Protein AF-A0AAF0IYI9-F1 (afdb_monomer)

pLDDT: mean 84.6, std 11.02, range [29.86, 97.94]

Secondary structure (DSSP, 8-state):
-EEEETTSHHHH-EEEEETTEEEEPPSSHHHHHHHHHH-HHHHHHHHHHHHHTTPPPPGGGT-SS---BHHHHHHHHH-HHHIIIIIHHHHHHHHSS-TTTSBHHHH-HHHHHHHHHHSSHHHHTS-GGG-TT------HHHHHHHHHHHHHHTTS-HHHHHHHHHEEEEE-TT-THHHHHHHHHHHHTSTT----SS--EEEEEESSSEEEEETT-SS-EEES-----S-HHHHHHH-TT-GGGGTSPPPP--------PPPTT-----S--SSEEE--TT-TT-TT---EEE-HHHHTTTSGGG--

Sequence (308 aa):
MILVPRTSASAQNRFIFYDGALNRLPSSPWSAIKSILQIPFLRSAAQGVLREWNVPRSDSLFDDAADESVHDFVARRLGTTVADTLVSAMIHGIYAGDSRELSVKSIMPSLVNLERTHGGLLRALLPKGFNQRYHEQTSKYQKESAQKWEAIKSKLDPQFLEQLEKTSIYSFPNGLGELISYLEDHLMSMPNVEIRKDAACESILMQDKCVISTRHDSKPLEADRVVATMPSHHLAALLPELPHLRHNPAAHLGVVDVILAPPSDEHYSLPIKGFGYLVPRSAAENHDEILGTVLDSDATQNMFMLAS

Organism: NCBI:txid1381935

Mean predicted aligned error: 8.45 Å

Radius of gyration: 23.91 Å; Cα contacts (8 Å, |Δi|>4): 397; chains: 1; bounding box: 67×48×62 Å

Nearest PDB structures (foldseek):
  4ivo-assembly1_B  TM=7.577E-01  e=7.322E-15  Homo sapiens
  4ivm-assembly1_B  TM=7.873E-01  e=5.680E-14  Homo sapiens
  3nks-assembly1_A  TM=7.484E-01  e=2.039E-14  Homo sapiens
  2ivd-assembly2_B  TM=7.598E-01  e=7.843E-11  Myxococcus xanthus
  2ivd-assembly1_A  TM=7.226E-01  e=3.177E-11  Myxococcus xanthus

Foldseek 3Di:
DFFAFCPFQANQWEWADAPNDTHTDHSDPVSLVVSCVVPVLSVLQVVLQVCLVVQFFDPQLVDPPRFFFQLRVCCSRRNNSCSQGVVQLVCCVPPVDGSRPDTCCVPPVVQSCCCQQQVGDVSSPDDPVVRPSGDDDDDPVNVVVVVVVVVVVVVDDPVVVVSVVRGRDDADLQGPVVVVVVVVVVQVPDPPHDDDPQFQWDAWDDDCWIWTHTPPDPGTDTHNDDDDPDQLVVVCVRCVVCVVSVVDDDDDDDDDDDDDDDDPPDDDDDPGAYQWYAYGPPHPPPPVVGGIDGPCCRNRPPSVVVVD

Structure (mmCIF, N/CA/C/O backbone):
data_AF-A0AAF0IYI9-F1
#
_entry.id   AF-A0AAF0IYI9-F1
#
loop_
_atom_site.group_PDB
_atom_site.id
_atom_site.type_symbol
_atom_site.label_atom_id
_atom_site.label_alt_id
_atom_site.label_comp_id
_atom_site.label_asym_id
_atom_site.label_entity_id
_atom_site.label_seq_id
_atom_site.pdbx_PDB_ins_code
_atom_site.Cartn_x
_atom_site.Cartn_y
_atom_site.Cartn_z
_atom_site.occupancy
_atom_site.B_iso_or_equiv
_atom_site.auth_seq_id
_atom_site.auth_comp_id
_atom_site.auth_asym_id
_atom_site.auth_atom_id
_atom_site.pdbx_PDB_model_num
ATOM 1 N N . MET A 1 1 ? 12.699 10.887 16.081 1.00 83.56 1 MET A N 1
ATOM 2 C CA . MET A 1 1 ? 12.451 10.333 14.729 1.00 83.56 1 MET A CA 1
ATOM 3 C C . MET A 1 1 ? 13.772 10.076 14.028 1.00 83.56 1 MET A C 1
ATOM 5 O O . MET A 1 1 ? 14.700 10.856 14.198 1.00 83.56 1 MET A O 1
ATOM 9 N N . ILE A 1 2 ? 13.838 9.005 13.244 1.00 85.88 2 ILE A N 1
ATOM 10 C CA . ILE A 1 2 ? 14.929 8.690 12.318 1.00 85.88 2 ILE A CA 1
ATOM 11 C C . ILE A 1 2 ? 14.470 9.124 10.927 1.00 85.88 2 ILE A C 1
ATOM 13 O O . ILE A 1 2 ? 13.401 8.707 10.485 1.00 85.88 2 ILE A O 1
ATOM 17 N N . LEU A 1 3 ? 15.255 9.962 10.250 1.00 88.38 3 LEU A N 1
ATOM 18 C CA . LEU A 1 3 ? 14.950 10.474 8.913 1.00 88.38 3 LEU A CA 1
ATOM 19 C C . LEU A 1 3 ? 16.026 10.012 7.928 1.00 88.38 3 LEU A C 1
ATOM 21 O O . LEU A 1 3 ? 17.208 10.297 8.113 1.00 88.38 3 LEU A O 1
ATOM 25 N N . VAL A 1 4 ? 15.617 9.314 6.871 1.00 85.69 4 VAL A N 1
ATOM 26 C CA . VAL A 1 4 ? 16.521 8.789 5.843 1.00 85.69 4 VAL A CA 1
ATOM 27 C C . VAL A 1 4 ? 16.487 9.715 4.624 1.00 85.69 4 VAL A C 1
ATOM 29 O O . VAL A 1 4 ? 15.441 9.830 3.971 1.00 85.69 4 VAL A O 1
ATOM 32 N N . PRO A 1 5 ? 17.600 10.380 4.268 1.00 86.25 5 PRO A N 1
ATOM 33 C CA . PRO A 1 5 ? 17.611 11.358 3.187 1.00 86.25 5 PRO A CA 1
ATOM 34 C C . PRO A 1 5 ? 17.406 10.693 1.822 1.00 86.25 5 PRO A C 1
ATOM 36 O O . PRO A 1 5 ? 17.813 9.555 1.602 1.00 86.25 5 PRO A O 1
ATOM 39 N N . ARG A 1 6 ? 16.857 11.430 0.847 1.00 84.25 6 ARG A N 1
ATOM 40 C CA . ARG A 1 6 ? 16.697 10.954 -0.549 1.00 84.25 6 ARG A CA 1
ATOM 41 C C . ARG A 1 6 ? 18.010 10.591 -1.259 1.00 84.25 6 ARG A C 1
ATOM 43 O O . ARG A 1 6 ? 17.988 10.008 -2.342 1.00 84.25 6 ARG A O 1
ATOM 50 N N . THR A 1 7 ? 19.150 10.958 -0.681 1.00 83.75 7 THR A N 1
ATOM 51 C CA . THR A 1 7 ? 20.486 10.627 -1.184 1.00 83.75 7 THR A CA 1
ATOM 52 C C . THR A 1 7 ? 21.000 9.265 -0.718 1.00 83.75 7 THR A C 1
ATOM 54 O O . THR A 1 7 ? 22.019 8.814 -1.236 1.00 83.75 7 THR A O 1
ATOM 57 N N . SER A 1 8 ? 20.329 8.604 0.233 1.00 84.75 8 SER A N 1
ATOM 58 C CA . SER A 1 8 ? 20.760 7.299 0.738 1.00 84.75 8 SER A CA 1
ATOM 59 C C . SER A 1 8 ? 20.672 6.211 -0.340 1.00 84.75 8 SER A C 1
ATOM 61 O O . SER A 1 8 ? 19.864 6.284 -1.273 1.00 84.75 8 SER A O 1
ATOM 63 N N . ALA A 1 9 ? 21.477 5.154 -0.192 1.00 82.81 9 ALA A N 1
ATOM 64 C CA . ALA A 1 9 ? 21.404 3.992 -1.076 1.00 82.81 9 ALA A CA 1
ATOM 65 C C . ALA A 1 9 ? 20.003 3.356 -1.052 1.00 82.81 9 ALA A C 1
ATOM 67 O O . ALA A 1 9 ? 19.479 3.003 -2.107 1.00 82.81 9 ALA A O 1
ATOM 68 N N . SER A 1 10 ? 19.362 3.289 0.119 1.00 81.62 10 SER A N 1
ATOM 69 C CA . SER A 1 10 ? 17.991 2.794 0.261 1.00 81.62 10 SER A CA 1
ATOM 70 C C . SER A 1 10 ? 16.963 3.632 -0.495 1.00 81.62 10 SER A C 1
ATOM 72 O O . SER A 1 10 ? 16.084 3.082 -1.154 1.00 81.62 10 SER A O 1
ATOM 74 N N . ALA A 1 11 ? 17.104 4.956 -0.515 1.00 81.38 11 ALA A N 1
ATOM 75 C CA . ALA A 1 11 ? 16.202 5.820 -1.271 1.00 81.38 11 ALA A CA 1
ATOM 76 C C . ALA A 1 11 ? 16.367 5.666 -2.794 1.00 81.38 11 ALA A C 1
ATOM 78 O O . ALA A 1 11 ? 15.382 5.729 -3.542 1.00 81.38 11 ALA A O 1
ATOM 79 N N . GLN A 1 12 ? 17.609 5.483 -3.251 1.00 82.81 12 GLN A N 1
ATOM 80 C CA . GLN A 1 12 ? 17.985 5.518 -4.667 1.00 82.81 12 GLN A CA 1
ATOM 81 C C . GLN A 1 12 ? 17.958 4.159 -5.368 1.00 82.81 12 GLN A C 1
ATOM 83 O O . GLN A 1 12 ? 17.916 4.115 -6.603 1.00 82.81 12 GLN A O 1
ATOM 88 N N . ASN A 1 13 ? 18.029 3.063 -4.615 1.00 88.19 13 ASN A N 1
ATOM 89 C CA . ASN A 1 13 ? 18.191 1.724 -5.163 1.00 88.19 13 ASN A CA 1
ATOM 90 C C . ASN A 1 13 ? 17.001 0.859 -4.754 1.00 88.19 13 ASN A C 1
ATOM 92 O O . ASN A 1 13 ? 16.899 0.398 -3.617 1.00 88.19 13 ASN A O 1
ATOM 96 N N . ARG A 1 14 ? 16.113 0.630 -5.721 1.00 88.44 14 ARG A N 1
ATOM 97 C CA . ARG A 1 14 ? 15.068 -0.393 -5.662 1.00 88.44 14 ARG A CA 1
ATOM 98 C C . ARG A 1 14 ? 15.370 -1.426 -6.729 1.00 88.44 14 ARG A C 1
ATOM 100 O O . ARG A 1 14 ? 15.788 -1.055 -7.826 1.00 88.44 14 ARG A O 1
ATOM 107 N N . PHE A 1 15 ? 15.177 -2.693 -6.410 1.00 91.12 15 PHE A N 1
ATOM 108 C CA . PHE A 1 15 ? 15.477 -3.790 -7.317 1.00 91.12 15 PHE A CA 1
ATOM 109 C C . PHE A 1 15 ? 14.205 -4.565 -7.669 1.00 91.12 15 PHE A C 1
ATOM 111 O O . PHE A 1 15 ? 13.220 -4.546 -6.933 1.00 91.12 15 PHE A O 1
ATOM 118 N N . ILE A 1 16 ? 14.227 -5.237 -8.812 1.00 90.25 16 ILE A N 1
ATOM 119 C CA . ILE A 1 16 ? 13.212 -6.202 -9.223 1.00 90.25 16 ILE A CA 1
ATOM 120 C C . ILE A 1 16 ? 13.908 -7.510 -9.582 1.00 90.25 16 ILE A C 1
ATOM 122 O O . ILE A 1 16 ? 14.913 -7.503 -10.298 1.00 90.25 16 ILE A O 1
ATOM 126 N N . PHE A 1 17 ? 13.404 -8.624 -9.066 1.00 90.25 17 PHE A N 1
ATOM 127 C CA . PHE A 1 17 ? 13.893 -9.944 -9.437 1.00 90.25 17 PHE A CA 1
ATOM 128 C C . PHE A 1 17 ? 13.274 -10.345 -10.776 1.00 90.25 17 PHE A C 1
ATOM 130 O O . PHE A 1 17 ? 12.062 -10.464 -10.892 1.00 90.25 17 PHE A O 1
ATOM 137 N N . TYR A 1 18 ? 14.079 -10.494 -11.819 1.00 84.31 18 TYR A N 1
ATOM 138 C CA . TYR A 1 18 ? 13.586 -10.855 -13.145 1.00 84.31 18 TYR A CA 1
ATOM 139 C C . TYR A 1 18 ? 14.618 -11.736 -13.836 1.00 84.31 18 TYR A C 1
ATOM 141 O O . TYR A 1 18 ? 15.782 -11.346 -13.927 1.00 84.31 18 TYR A O 1
ATOM 149 N N . ASP A 1 19 ? 14.169 -12.892 -14.333 1.00 79.94 19 ASP A N 1
AT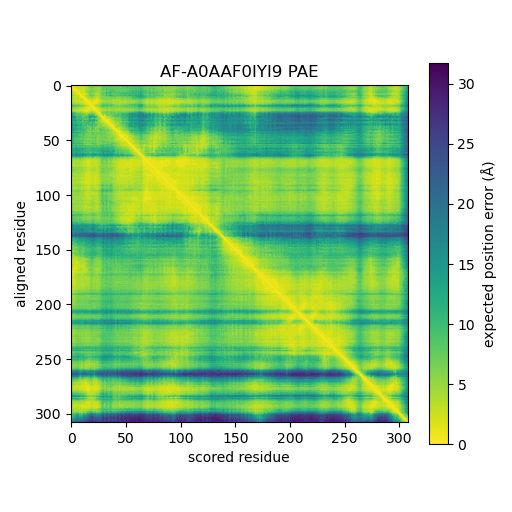OM 150 C CA . ASP A 1 19 ? 14.988 -13.840 -15.102 1.00 79.94 19 ASP A CA 1
ATOM 151 C C . ASP A 1 19 ? 16.246 -14.306 -14.337 1.00 79.94 19 ASP A C 1
ATOM 153 O O . ASP A 1 19 ? 17.374 -14.167 -14.801 1.00 79.94 19 ASP A O 1
ATOM 157 N N . GLY A 1 20 ? 16.053 -14.762 -13.091 1.00 82.75 20 GLY A N 1
ATOM 158 C CA . GLY A 1 20 ? 17.127 -15.272 -12.227 1.00 82.75 20 GLY A CA 1
ATOM 159 C C . GLY A 1 20 ? 18.065 -14.206 -11.641 1.00 82.75 20 GLY A C 1
ATOM 160 O O . GLY A 1 20 ? 18.997 -14.541 -10.913 1.00 82.75 20 GLY A O 1
ATOM 161 N N . ALA A 1 21 ? 17.846 -12.916 -11.930 1.00 86.50 21 ALA A N 1
ATOM 162 C CA . ALA A 1 21 ? 18.742 -11.838 -11.514 1.00 86.50 21 ALA A CA 1
ATOM 163 C C . ALA A 1 21 ? 18.022 -10.642 -10.871 1.00 86.50 21 ALA A C 1
ATOM 165 O O . ALA A 1 21 ? 16.895 -10.277 -11.216 1.00 86.50 21 ALA A O 1
ATOM 166 N N . LEU A 1 22 ? 18.726 -9.966 -9.957 1.00 89.00 22 LEU A N 1
ATOM 167 C CA . LEU A 1 22 ? 18.289 -8.699 -9.372 1.00 89.00 22 LEU A CA 1
ATOM 168 C C . LEU A 1 22 ? 18.647 -7.535 -10.296 1.00 89.00 22 LEU A C 1
ATOM 170 O O . LEU A 1 22 ? 19.814 -7.204 -10.505 1.00 89.00 22 LEU A O 1
ATOM 174 N N . ASN A 1 23 ? 17.621 -6.872 -10.815 1.00 87.81 23 ASN A N 1
ATOM 175 C CA . ASN A 1 23 ? 17.751 -5.753 -11.734 1.00 87.81 23 ASN A CA 1
ATOM 176 C C . ASN A 1 23 ? 17.432 -4.446 -11.009 1.00 87.81 23 ASN A C 1
ATOM 178 O O . ASN A 1 23 ? 16.365 -4.296 -10.416 1.00 87.81 23 ASN A O 1
ATOM 182 N N . ARG A 1 24 ? 18.343 -3.471 -11.058 1.00 87.50 24 ARG A N 1
ATOM 183 C CA . ARG A 1 24 ? 18.108 -2.157 -10.447 1.00 87.50 24 ARG A CA 1
ATOM 184 C C . ARG A 1 24 ? 17.086 -1.370 -11.266 1.00 87.50 24 ARG A C 1
ATOM 186 O O . ARG A 1 24 ? 17.276 -1.151 -12.461 1.00 87.50 24 ARG A O 1
ATOM 193 N N . LEU A 1 25 ? 16.039 -0.889 -10.604 1.00 83.31 25 LEU A N 1
ATOM 194 C CA . LEU A 1 25 ? 15.064 0.011 -11.201 1.00 83.31 25 LEU A CA 1
ATOM 195 C C . LEU A 1 25 ? 15.650 1.421 -11.349 1.00 83.31 25 LEU A C 1
ATOM 197 O O . LEU A 1 25 ? 16.386 1.890 -10.472 1.00 83.31 25 LEU A O 1
ATOM 201 N N . PRO A 1 26 ? 15.325 2.122 -12.447 1.00 75.94 26 PRO A N 1
ATOM 202 C CA . PRO A 1 26 ? 15.799 3.477 -12.656 1.00 75.94 26 PRO A CA 1
ATOM 203 C C . PRO A 1 26 ? 15.187 4.426 -11.625 1.00 75.94 26 PRO A C 1
ATOM 205 O O . PRO A 1 26 ? 13.975 4.468 -11.434 1.00 75.94 26 PRO A O 1
ATOM 208 N N . SER A 1 27 ? 16.033 5.227 -10.983 1.00 70.31 27 SER A N 1
ATOM 209 C CA . SER A 1 27 ? 15.620 6.245 -10.011 1.00 70.31 27 SER A CA 1
ATOM 210 C C . SER A 1 27 ? 15.374 7.617 -10.645 1.00 70.31 27 SER A C 1
ATOM 212 O O . SER A 1 27 ? 14.955 8.553 -9.969 1.00 70.31 27 SER A O 1
ATOM 214 N N . SER A 1 28 ? 15.643 7.758 -11.947 1.00 66.00 28 SER A N 1
ATOM 215 C CA . SER A 1 28 ? 15.512 9.012 -12.691 1.00 66.00 28 SER A CA 1
ATOM 216 C C . SER A 1 28 ? 15.171 8.773 -14.168 1.00 66.00 28 SER A C 1
ATOM 218 O O . SER A 1 28 ? 15.540 7.734 -14.716 1.00 66.00 28 SER A O 1
ATOM 220 N N . PRO A 1 29 ? 14.551 9.739 -14.871 1.00 57.00 29 PRO A N 1
ATOM 221 C CA . PRO A 1 29 ? 14.227 9.598 -16.295 1.00 57.00 29 PRO A CA 1
ATOM 222 C C . PRO A 1 29 ? 15.449 9.301 -17.182 1.00 57.00 29 PRO A C 1
ATOM 224 O O . PRO A 1 29 ? 15.371 8.492 -18.101 1.00 57.00 29 PRO A O 1
ATOM 227 N N . TRP A 1 30 ? 16.611 9.892 -16.875 1.00 58.81 30 TRP A N 1
ATOM 228 C CA . TRP A 1 30 ? 17.852 9.628 -17.616 1.00 58.81 30 TRP A CA 1
ATOM 229 C C . TRP A 1 30 ? 18.401 8.218 -17.362 1.00 58.81 30 TRP A C 1
ATOM 231 O O . TRP A 1 30 ? 18.822 7.525 -18.289 1.00 58.81 30 TRP A O 1
ATOM 241 N N . SER A 1 31 ? 18.348 7.749 -16.110 1.00 66.56 31 SER A N 1
ATOM 242 C CA . SER A 1 31 ? 18.709 6.361 -15.797 1.00 66.56 31 SER A CA 1
ATOM 243 C C . SER A 1 31 ? 17.715 5.363 -16.392 1.00 66.56 31 SER A C 1
ATOM 245 O O . SER A 1 31 ? 18.130 4.264 -16.757 1.00 66.56 31 SER A O 1
ATOM 247 N N . ALA A 1 32 ? 16.445 5.743 -16.580 1.00 67.12 32 ALA A N 1
ATOM 248 C CA . ALA A 1 32 ? 15.452 4.920 -17.263 1.00 67.12 32 ALA A CA 1
ATOM 249 C C . ALA A 1 32 ? 15.838 4.671 -18.722 1.00 67.12 32 ALA A C 1
ATOM 251 O O . ALA A 1 32 ? 15.820 3.525 -19.148 1.00 67.12 32 ALA A O 1
ATOM 252 N N . ILE A 1 33 ? 16.302 5.690 -19.454 1.00 62.31 33 ILE A N 1
ATOM 253 C CA . ILE A 1 33 ? 16.791 5.532 -20.837 1.00 62.31 33 ILE A CA 1
ATOM 254 C C . ILE A 1 33 ? 17.966 4.544 -20.900 1.00 62.31 33 ILE A C 1
ATOM 256 O O . ILE A 1 33 ? 17.980 3.642 -21.738 1.00 62.31 33 ILE A O 1
ATOM 260 N N . LYS A 1 34 ? 18.936 4.657 -19.983 1.00 69.00 34 LYS A N 1
ATOM 261 C CA . LYS A 1 34 ? 20.070 3.720 -19.915 1.00 69.00 34 LYS A CA 1
ATOM 262 C C . LYS A 1 34 ? 19.624 2.298 -19.547 1.00 69.00 34 LYS A C 1
ATOM 264 O O . LYS A 1 34 ? 20.097 1.335 -20.143 1.00 69.00 34 LYS A O 1
ATOM 269 N N . SER A 1 35 ? 18.692 2.175 -18.606 1.00 73.19 35 SER A N 1
ATOM 270 C CA . SER A 1 35 ? 18.160 0.887 -18.144 1.00 73.19 35 SER A CA 1
ATOM 271 C C . SER A 1 35 ? 17.306 0.209 -19.217 1.00 73.19 35 SER A C 1
ATOM 273 O O . SER A 1 35 ? 17.390 -1.002 -19.375 1.00 73.19 35 SER A O 1
ATOM 275 N N . ILE A 1 36 ? 16.566 0.976 -20.026 1.00 70.69 36 ILE A N 1
ATOM 276 C CA . ILE A 1 36 ? 15.852 0.492 -21.217 1.00 70.69 36 ILE A CA 1
ATOM 277 C C . ILE A 1 36 ? 16.822 -0.188 -22.188 1.00 70.69 36 ILE A C 1
ATOM 279 O O . ILE A 1 36 ? 16.496 -1.222 -22.758 1.00 70.69 36 ILE A O 1
ATOM 283 N N . LEU A 1 37 ? 18.037 0.336 -22.362 1.00 63.91 37 LEU A N 1
ATOM 284 C CA . LEU A 1 37 ? 19.028 -0.300 -23.234 1.00 63.91 37 LEU A CA 1
ATOM 285 C C . LEU A 1 37 ? 19.593 -1.601 -22.650 1.00 63.91 37 LEU A C 1
ATOM 287 O O . LEU A 1 37 ? 19.973 -2.477 -23.424 1.00 63.91 37 LEU A O 1
ATOM 291 N N . GLN A 1 38 ? 19.641 -1.751 -21.327 1.00 71.12 38 GLN A N 1
ATOM 292 C CA . GLN A 1 38 ? 20.294 -2.883 -20.658 1.00 71.12 38 GLN A CA 1
ATOM 293 C C . GLN A 1 38 ? 19.329 -4.006 -20.260 1.00 71.12 38 GLN A C 1
ATOM 295 O O . GLN A 1 38 ? 19.726 -5.165 -20.253 1.00 71.12 38 GLN A O 1
ATOM 300 N N . ILE A 1 39 ? 18.069 -3.681 -19.970 1.00 72.69 39 ILE A N 1
ATOM 301 C CA . ILE A 1 39 ? 17.093 -4.610 -19.400 1.00 72.69 39 ILE A CA 1
ATOM 302 C C . ILE A 1 39 ? 16.040 -4.961 -20.466 1.00 72.69 39 ILE A C 1
ATOM 304 O O . ILE A 1 39 ? 15.303 -4.071 -20.909 1.00 72.69 39 ILE A O 1
ATOM 308 N N . PRO A 1 40 ? 15.919 -6.238 -20.882 1.00 71.69 40 PRO A N 1
ATOM 309 C CA . PRO A 1 40 ? 15.038 -6.646 -21.979 1.00 71.69 40 PRO A CA 1
ATOM 310 C C . PRO A 1 40 ? 13.572 -6.233 -21.804 1.00 71.69 40 PRO A C 1
ATOM 312 O O . PRO A 1 40 ? 12.971 -5.708 -22.744 1.00 71.69 40 PRO A O 1
ATOM 315 N N . PHE A 1 41 ? 12.999 -6.385 -20.603 1.00 74.19 41 PHE A N 1
ATOM 316 C CA . PHE A 1 41 ? 11.592 -6.038 -20.372 1.00 74.19 41 PHE A CA 1
ATOM 317 C C . PHE A 1 41 ? 11.340 -4.521 -20.483 1.00 74.19 41 PHE A C 1
ATOM 319 O O . PHE A 1 41 ? 10.308 -4.101 -21.011 1.00 74.19 41 PHE A O 1
ATOM 326 N N . LEU A 1 42 ? 12.308 -3.674 -20.106 1.00 74.62 42 LEU A N 1
ATOM 327 C CA . LEU A 1 42 ? 12.189 -2.216 -20.235 1.00 74.62 42 LEU A CA 1
ATOM 328 C C . LEU A 1 42 ? 12.196 -1.742 -21.700 1.00 74.62 42 LEU A C 1
ATOM 330 O O . LEU A 1 42 ? 11.611 -0.704 -22.009 1.00 74.62 42 LEU A O 1
ATOM 334 N N . ARG A 1 43 ? 12.777 -2.506 -22.636 1.00 75.00 43 ARG A N 1
ATOM 335 C CA . ARG A 1 43 ? 12.674 -2.202 -24.080 1.00 75.00 43 ARG A CA 1
ATOM 336 C C . ARG A 1 43 ? 11.238 -2.275 -24.577 1.00 75.00 43 ARG A C 1
ATOM 338 O O . ARG A 1 43 ? 10.798 -1.402 -25.321 1.00 75.00 43 ARG A O 1
ATOM 345 N N . SER A 1 44 ? 10.500 -3.294 -24.143 1.00 73.50 44 SER A N 1
ATOM 346 C CA . SER A 1 44 ? 9.079 -3.415 -24.478 1.00 73.50 44 SER A CA 1
ATOM 347 C C . SER A 1 44 ? 8.248 -2.299 -23.832 1.00 73.50 44 SER A C 1
ATOM 349 O O . SER A 1 44 ? 7.354 -1.750 -24.476 1.00 73.50 44 SER A O 1
ATOM 351 N N . ALA A 1 45 ? 8.629 -1.858 -22.626 1.00 76.25 45 ALA A N 1
ATOM 352 C CA . ALA A 1 45 ? 8.029 -0.698 -21.971 1.00 76.25 45 ALA A CA 1
ATOM 353 C C . ALA A 1 45 ? 8.186 0.584 -22.802 1.00 76.25 45 ALA A C 1
ATOM 355 O O . ALA A 1 45 ? 7.239 1.355 -22.928 1.00 76.25 45 ALA A O 1
ATOM 356 N N . ALA A 1 46 ? 9.347 0.802 -23.429 1.00 79.44 46 ALA A N 1
ATOM 357 C CA . ALA A 1 46 ? 9.583 1.976 -24.272 1.00 79.44 46 ALA A CA 1
ATOM 358 C C . ALA A 1 46 ? 8.639 2.033 -25.489 1.00 79.44 46 ALA A C 1
ATOM 360 O O . ALA A 1 46 ? 8.166 3.109 -25.856 1.00 79.44 46 ALA A O 1
ATOM 361 N N . GLN A 1 47 ? 8.320 0.881 -26.088 1.00 80.00 47 GLN A N 1
ATOM 362 C CA . GLN A 1 47 ? 7.332 0.806 -27.170 1.00 80.00 47 GLN A CA 1
ATOM 363 C C . GLN A 1 47 ? 5.925 1.141 -26.672 1.00 80.00 47 GLN A C 1
ATOM 365 O O . GLN A 1 47 ? 5.197 1.869 -27.348 1.00 80.00 47 GLN A O 1
ATOM 370 N N . GLY A 1 48 ? 5.552 0.637 -25.494 1.00 81.69 48 GLY A N 1
ATOM 371 C CA . GLY A 1 48 ? 4.290 0.971 -24.840 1.00 81.69 48 GLY A CA 1
ATOM 372 C C . GLY A 1 48 ? 4.170 2.463 -24.548 1.00 81.69 48 GLY A C 1
ATOM 373 O O . GLY A 1 48 ? 3.187 3.079 -24.938 1.00 81.69 48 GLY A O 1
ATOM 374 N N . VAL A 1 49 ? 5.215 3.072 -23.983 1.00 82.94 49 VAL A N 1
ATOM 375 C CA . VAL A 1 49 ? 5.288 4.522 -23.741 1.00 82.94 49 VAL A CA 1
ATOM 376 C C . VAL A 1 49 ? 5.107 5.308 -25.041 1.00 82.94 49 VAL A C 1
ATOM 378 O O . VAL A 1 49 ? 4.299 6.228 -25.087 1.00 82.94 49 VAL A O 1
ATOM 381 N N . LEU A 1 50 ? 5.792 4.936 -26.126 1.00 84.25 50 LEU A N 1
ATOM 382 C CA . LEU A 1 50 ? 5.641 5.635 -27.407 1.00 84.25 50 LEU A CA 1
ATOM 383 C C . LEU A 1 50 ? 4.212 5.516 -27.968 1.00 84.25 50 LEU A C 1
ATOM 385 O O . LEU A 1 50 ? 3.689 6.462 -28.559 1.00 84.25 50 LEU A O 1
ATOM 389 N N . ARG A 1 51 ? 3.576 4.355 -27.781 1.00 86.38 51 ARG A N 1
ATOM 390 C CA . ARG A 1 51 ? 2.203 4.087 -28.229 1.00 86.38 51 ARG A CA 1
ATOM 391 C C . ARG A 1 51 ? 1.141 4.708 -27.330 1.00 86.38 51 ARG A C 1
ATOM 393 O O . ARG A 1 51 ? 0.058 4.976 -27.842 1.00 86.38 51 ARG A O 1
ATOM 400 N N . GLU A 1 52 ? 1.446 4.980 -26.059 1.00 88.81 52 GLU A N 1
ATOM 401 C CA . GLU A 1 52 ? 0.530 5.529 -25.045 1.00 88.81 52 GLU A CA 1
ATOM 402 C C . GLU A 1 52 ? -0.212 6.761 -25.558 1.00 88.81 52 GLU A C 1
ATOM 404 O O . GLU A 1 52 ? -1.417 6.911 -25.348 1.00 88.81 52 GLU A O 1
ATOM 409 N N . TRP A 1 53 ? 0.483 7.590 -26.339 1.00 86.00 53 TRP A N 1
ATOM 410 C CA . TRP A 1 53 ? -0.108 8.757 -26.971 1.00 86.00 53 TRP A CA 1
ATOM 411 C C . TRP A 1 53 ? -1.341 8.407 -27.815 1.00 86.00 53 TRP A C 1
ATOM 413 O O . TRP A 1 53 ? -2.306 9.155 -27.827 1.00 86.00 53 TRP A O 1
ATOM 423 N N . ASN A 1 54 ? -1.391 7.275 -28.501 1.00 87.31 54 ASN A N 1
ATOM 424 C CA . ASN A 1 54 ? -2.530 6.921 -29.354 1.00 87.31 54 ASN A CA 1
ATOM 425 C C . ASN A 1 54 ? -3.548 5.997 -28.677 1.00 87.31 54 ASN A C 1
ATOM 427 O O . ASN A 1 54 ? -4.540 5.636 -29.305 1.00 87.31 54 ASN A O 1
ATOM 431 N N . VAL A 1 55 ? -3.343 5.640 -27.408 1.00 88.69 55 VAL A N 1
ATOM 432 C CA . VAL A 1 55 ? -4.242 4.733 -26.690 1.00 88.69 55 VAL A CA 1
ATOM 433 C C . VAL A 1 55 ? -5.553 5.454 -26.340 1.00 88.69 55 VAL A C 1
ATOM 435 O O . VAL A 1 55 ? -5.511 6.534 -25.732 1.00 88.69 55 VAL A O 1
ATOM 438 N N . PRO A 1 56 ? -6.725 4.895 -26.712 1.00 86.44 56 PRO A N 1
ATOM 439 C CA . PRO A 1 56 ? -8.017 5.487 -26.389 1.00 86.44 56 PRO A CA 1
ATOM 440 C C . PRO A 1 56 ? -8.276 5.471 -24.883 1.00 86.44 56 PRO A C 1
ATOM 442 O O . PRO A 1 56 ? -7.619 4.762 -24.113 1.00 86.44 56 PRO A O 1
ATOM 445 N N . ARG A 1 57 ? -9.240 6.288 -24.457 1.00 87.69 57 ARG A N 1
ATOM 446 C CA . ARG A 1 57 ? -9.700 6.260 -23.072 1.00 87.69 57 ARG A CA 1
ATOM 447 C C . ARG A 1 57 ? -10.455 4.956 -22.806 1.00 87.69 57 ARG A C 1
ATOM 449 O O . ARG A 1 57 ? -11.047 4.410 -23.730 1.00 87.69 57 ARG A O 1
ATOM 456 N N . SER A 1 58 ? -10.421 4.472 -21.573 1.00 86.31 58 SER A N 1
ATOM 457 C CA . SER A 1 58 ? -11.289 3.375 -21.152 1.00 86.31 58 SER A CA 1
ATOM 458 C C . SER A 1 58 ? -12.686 3.900 -20.832 1.00 86.31 58 SER A C 1
ATOM 460 O O . SER A 1 58 ? -12.831 4.854 -20.063 1.00 86.31 58 SER A O 1
ATOM 462 N N . ASP A 1 59 ? -13.703 3.275 -21.424 1.00 82.31 59 ASP A N 1
ATOM 463 C CA . ASP A 1 59 ? -15.109 3.614 -21.194 1.00 82.31 59 ASP A CA 1
ATOM 464 C C . ASP A 1 59 ? -15.546 3.258 -19.765 1.00 82.31 59 ASP A C 1
ATOM 466 O O . ASP A 1 59 ? -16.313 4.001 -19.151 1.00 82.31 59 ASP A O 1
ATOM 470 N N . SER A 1 60 ? -14.976 2.198 -19.175 1.00 81.31 60 SER A N 1
ATOM 471 C CA . SER A 1 60 ? -15.271 1.803 -17.790 1.00 81.31 60 SER A CA 1
ATOM 472 C C . SER A 1 60 ? -14.799 2.837 -16.770 1.00 81.31 60 SER A C 1
ATOM 474 O O . SER A 1 60 ? -15.297 2.888 -15.647 1.00 81.31 60 SER A O 1
ATOM 476 N N . LEU A 1 61 ? -13.876 3.725 -17.151 1.00 80.19 61 LEU A N 1
ATOM 477 C CA . LEU A 1 61 ? -13.484 4.842 -16.305 1.00 80.19 61 LEU A CA 1
ATOM 478 C C . LEU A 1 61 ? -14.516 5.964 -16.292 1.00 80.19 61 LEU A C 1
ATOM 480 O O . LEU A 1 61 ? -14.361 6.847 -15.463 1.00 80.19 61 LEU A O 1
ATOM 484 N N . PHE A 1 62 ? -15.532 5.992 -17.150 1.00 78.44 62 PHE A N 1
ATOM 485 C CA . PHE A 1 62 ? -16.577 7.030 -17.129 1.00 78.44 62 PHE A CA 1
ATOM 486 C C . PHE A 1 62 ? -17.924 6.519 -16.624 1.00 78.44 62 PHE A C 1
ATOM 488 O O . PHE A 1 62 ? -18.789 7.330 -16.306 1.00 78.44 62 PHE A O 1
ATOM 495 N N . ASP A 1 63 ? -18.069 5.204 -16.510 1.00 82.00 63 ASP A N 1
ATOM 496 C CA . ASP A 1 63 ? -19.197 4.552 -15.862 1.00 82.00 63 ASP A CA 1
ATOM 497 C C . ASP A 1 63 ? -18.844 4.226 -14.404 1.00 82.00 63 ASP A C 1
ATOM 499 O O . ASP A 1 63 ? -17.822 3.595 -14.128 1.00 82.00 63 ASP A O 1
ATOM 503 N N . ASP A 1 64 ? -19.667 4.672 -13.457 1.00 75.38 64 ASP A N 1
ATOM 504 C CA . ASP A 1 64 ? -19.480 4.381 -12.033 1.00 75.38 64 ASP A CA 1
ATOM 505 C C . ASP A 1 64 ? -19.814 2.920 -11.686 1.00 75.38 64 ASP A C 1
ATOM 507 O O . ASP A 1 64 ? -19.315 2.413 -10.684 1.00 75.38 64 ASP A O 1
ATOM 511 N N . ALA A 1 65 ? -20.602 2.227 -12.519 1.00 77.56 65 ALA A N 1
ATOM 512 C CA . ALA A 1 65 ? -20.949 0.817 -12.336 1.00 77.56 65 ALA A CA 1
ATOM 513 C C . ALA A 1 65 ? -19.902 -0.153 -12.913 1.00 77.56 65 ALA A C 1
ATOM 515 O O . ALA A 1 65 ? -19.914 -1.338 -12.580 1.00 77.56 65 ALA A O 1
ATOM 516 N N . ALA A 1 66 ? -19.003 0.333 -13.770 1.00 86.44 66 ALA A N 1
ATOM 517 C CA . ALA A 1 66 ? -17.931 -0.463 -14.354 1.00 86.44 66 ALA A CA 1
ATOM 518 C C . ALA A 1 66 ? -16.622 -0.292 -13.573 1.00 86.44 66 ALA A C 1
ATOM 520 O O . ALA A 1 66 ? -16.396 0.729 -12.923 1.00 86.44 66 ALA A O 1
ATOM 521 N N . ASP A 1 67 ? -15.713 -1.256 -13.680 1.00 89.56 67 ASP A N 1
ATOM 522 C CA . ASP A 1 67 ? -14.372 -1.155 -13.105 1.00 89.56 67 ASP A CA 1
ATOM 523 C C . ASP A 1 67 ? -13.320 -1.704 -14.075 1.00 89.56 67 ASP A C 1
ATOM 525 O O . ASP A 1 67 ? -13.636 -2.456 -14.998 1.00 89.56 67 ASP A O 1
ATOM 529 N N . GLU A 1 68 ? -12.074 -1.277 -13.904 1.00 94.50 68 GLU A N 1
ATOM 530 C CA . GLU A 1 68 ? -10.921 -1.746 -14.680 1.00 94.50 68 GLU A CA 1
ATOM 531 C C . GLU A 1 68 ? -9.835 -2.167 -13.696 1.00 94.50 68 GLU A C 1
ATOM 533 O O . GLU A 1 68 ? -9.545 -1.445 -12.734 1.00 94.50 68 GLU A O 1
ATOM 538 N N . SER A 1 69 ? -9.220 -3.326 -13.927 1.00 95.69 69 SER A N 1
ATOM 539 C CA . SER A 1 69 ? -8.104 -3.759 -13.096 1.00 95.69 69 SER A CA 1
ATOM 540 C C . SER A 1 69 ? -6.881 -2.863 -13.319 1.00 95.69 69 SER A C 1
ATOM 542 O O . SER A 1 69 ? -6.699 -2.258 -14.383 1.00 95.69 69 SER A O 1
ATOM 544 N N . VAL A 1 70 ? -6.001 -2.779 -12.320 1.00 95.69 70 VAL A N 1
ATOM 545 C CA . VAL A 1 70 ? -4.712 -2.084 -12.459 1.00 95.69 70 VAL A CA 1
ATOM 546 C C . VAL A 1 70 ? -3.905 -2.676 -13.621 1.00 95.69 70 VAL A C 1
ATOM 548 O O . VAL A 1 70 ? -3.255 -1.937 -14.365 1.00 95.69 70 VAL A O 1
ATOM 551 N N . HIS A 1 71 ? -3.948 -3.998 -13.796 1.00 95.94 71 HIS A N 1
ATOM 552 C CA . HIS A 1 71 ? -3.270 -4.698 -14.881 1.00 95.94 71 HIS A CA 1
ATOM 553 C C . HIS A 1 71 ? -3.815 -4.284 -16.243 1.00 95.94 71 HIS A C 1
ATOM 555 O O . HIS A 1 71 ? -3.021 -3.824 -17.058 1.00 95.94 71 HIS A O 1
ATOM 561 N N . ASP A 1 72 ? -5.128 -4.363 -16.472 1.00 95.69 72 ASP A N 1
ATOM 562 C CA . ASP A 1 72 ? -5.734 -4.065 -17.778 1.00 95.69 72 ASP A CA 1
ATOM 563 C C . ASP A 1 72 ? -5.493 -2.613 -18.191 1.00 95.69 72 ASP A C 1
ATOM 565 O O . ASP A 1 72 ? -5.099 -2.336 -19.330 1.00 95.69 72 ASP A O 1
ATOM 569 N N . PHE A 1 73 ? -5.619 -1.688 -17.235 1.00 94.81 73 PHE A N 1
ATOM 570 C CA . PHE A 1 73 ? -5.321 -0.275 -17.444 1.00 94.81 73 PHE A CA 1
ATOM 571 C C . PHE A 1 73 ? -3.888 -0.069 -17.945 1.00 94.81 73 PHE A C 1
ATOM 573 O O . PHE A 1 73 ? -3.639 0.629 -18.936 1.00 94.81 73 PHE A O 1
ATOM 580 N N . VAL A 1 74 ? -2.919 -0.685 -17.267 1.00 92.62 74 VAL A N 1
ATOM 581 C CA . VAL A 1 74 ? -1.502 -0.548 -17.615 1.00 92.62 74 VAL A CA 1
ATOM 582 C C . VAL A 1 74 ? -1.177 -1.320 -18.888 1.00 92.62 74 VAL A C 1
ATOM 584 O O . VAL A 1 74 ? -0.448 -0.801 -19.729 1.00 92.62 74 VAL A O 1
ATOM 587 N N . ALA A 1 75 ? -1.726 -2.516 -19.077 1.00 93.06 75 ALA A N 1
ATOM 588 C CA . ALA A 1 75 ? -1.507 -3.338 -20.257 1.00 93.06 75 ALA A CA 1
ATOM 589 C C . ALA A 1 75 ? -1.976 -2.613 -21.523 1.00 93.06 75 ALA A C 1
ATOM 591 O O . ALA A 1 75 ? -1.238 -2.552 -22.510 1.00 93.06 75 ALA A O 1
ATOM 592 N N . ARG A 1 76 ? -3.151 -1.976 -21.464 1.00 92.31 76 ARG A N 1
ATOM 5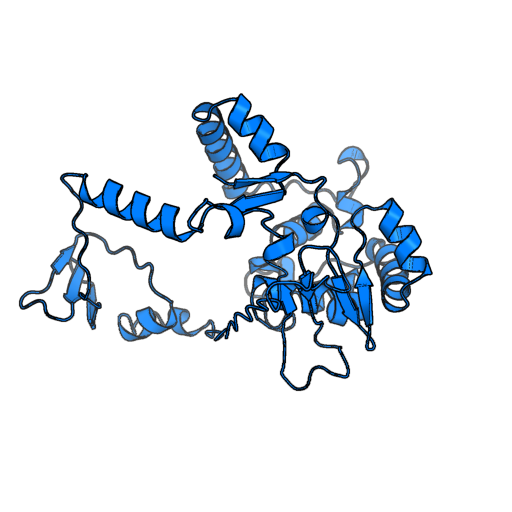93 C CA . ARG A 1 76 ? -3.704 -1.149 -22.543 1.00 92.31 76 ARG A CA 1
ATOM 594 C C . ARG A 1 76 ? -2.831 0.068 -22.854 1.00 92.31 76 ARG A C 1
ATOM 596 O O . ARG A 1 76 ? -2.659 0.405 -24.025 1.00 92.31 76 ARG A O 1
ATOM 603 N N . ARG A 1 77 ? -2.284 0.740 -21.833 1.00 89.56 77 ARG A N 1
ATOM 604 C CA . ARG A 1 77 ? -1.547 2.011 -21.996 1.00 89.56 77 ARG A CA 1
ATOM 605 C C . ARG A 1 77 ? -0.054 1.861 -22.260 1.00 89.56 77 ARG A C 1
ATOM 607 O O . ARG A 1 77 ? 0.490 2.576 -23.094 1.00 89.56 77 ARG A O 1
ATOM 614 N N . LEU A 1 78 ? 0.602 0.974 -21.526 1.00 88.94 78 LEU A N 1
ATOM 615 C CA . LEU A 1 78 ? 2.056 0.816 -21.460 1.00 88.94 78 LEU A CA 1
ATOM 616 C C . LEU A 1 78 ? 2.527 -0.584 -21.884 1.00 88.94 78 LEU A C 1
ATOM 618 O O . LEU A 1 78 ? 3.731 -0.814 -21.982 1.00 88.94 78 LEU A O 1
ATOM 622 N N . GLY A 1 79 ? 1.601 -1.495 -22.187 1.00 89.81 79 GLY A N 1
ATOM 623 C CA . GLY A 1 79 ? 1.893 -2.845 -22.661 1.00 89.81 79 GLY A CA 1
ATOM 624 C C . GLY A 1 79 ? 1.870 -3.901 -21.556 1.00 89.81 79 GLY A C 1
ATOM 625 O O . GLY A 1 79 ? 2.158 -3.630 -20.388 1.00 89.81 79 GLY A O 1
ATOM 626 N N . THR A 1 80 ? 1.551 -5.135 -21.951 1.00 90.88 80 THR A N 1
ATOM 627 C CA . THR A 1 80 ? 1.417 -6.295 -21.054 1.00 90.88 80 THR A CA 1
ATOM 628 C C . THR A 1 80 ? 2.691 -6.576 -20.273 1.00 90.88 80 THR A C 1
ATOM 630 O O . THR A 1 80 ? 2.620 -6.796 -19.073 1.00 90.88 80 THR A O 1
ATOM 633 N N . THR A 1 81 ? 3.868 -6.453 -20.892 1.00 88.75 81 THR A N 1
ATOM 634 C CA . THR A 1 81 ? 5.135 -6.680 -20.189 1.00 88.75 81 THR A CA 1
ATOM 635 C C . THR A 1 81 ? 5.301 -5.766 -18.977 1.00 88.75 81 THR A C 1
ATOM 637 O O . THR A 1 81 ? 5.757 -6.220 -17.934 1.00 88.75 81 THR A O 1
ATOM 640 N N . VAL A 1 82 ? 4.923 -4.486 -19.077 1.00 88.56 82 VAL A N 1
ATOM 641 C CA . VAL A 1 82 ? 4.995 -3.542 -17.944 1.00 88.56 82 VAL A CA 1
ATOM 642 C C . VAL A 1 82 ? 3.996 -3.929 -16.858 1.00 88.56 82 VAL A C 1
ATOM 644 O O . VAL A 1 82 ? 4.329 -3.873 -15.673 1.00 88.56 82 VAL A O 1
ATOM 647 N N . ALA A 1 83 ? 2.797 -4.344 -17.268 1.00 91.75 83 ALA A N 1
ATOM 648 C CA . ALA A 1 83 ? 1.746 -4.790 -16.366 1.00 91.75 83 ALA A CA 1
ATOM 649 C C . ALA A 1 83 ? 2.141 -6.069 -15.600 1.00 91.75 83 ALA A C 1
ATOM 651 O O . ALA A 1 83 ? 2.000 -6.125 -14.378 1.00 91.75 83 ALA A O 1
ATOM 652 N N . ASP A 1 84 ? 2.700 -7.062 -16.296 1.00 90.50 84 ASP A N 1
ATOM 653 C CA . ASP A 1 84 ? 3.077 -8.369 -15.744 1.00 90.50 84 ASP A CA 1
ATOM 654 C C . ASP A 1 84 ? 4.385 -8.336 -14.935 1.00 90.50 84 ASP A C 1
ATOM 656 O O . ASP A 1 84 ? 4.581 -9.196 -14.076 1.00 90.50 84 ASP A O 1
ATOM 660 N N . THR A 1 85 ? 5.254 -7.339 -15.150 1.00 88.69 85 THR A N 1
ATOM 661 C CA . THR A 1 85 ? 6.534 -7.195 -14.429 1.00 88.69 85 THR A CA 1
ATOM 662 C C . THR A 1 85 ? 6.480 -6.102 -13.361 1.00 88.69 85 THR A C 1
ATOM 664 O O . THR A 1 85 ? 6.246 -6.376 -12.189 1.00 88.69 85 THR A O 1
ATOM 667 N N . LEU A 1 86 ? 6.686 -4.843 -13.748 1.00 88.56 86 LEU A N 1
ATOM 668 C CA . LEU A 1 86 ? 6.834 -3.717 -12.828 1.00 88.56 86 LEU A CA 1
ATOM 669 C C . LEU A 1 86 ? 5.587 -3.488 -11.984 1.00 88.56 86 LEU A C 1
ATOM 671 O O . LEU A 1 86 ? 5.682 -3.294 -10.774 1.00 88.56 86 LEU A O 1
ATOM 675 N N . VAL A 1 87 ? 4.424 -3.477 -12.631 1.00 91.50 87 VAL A N 1
ATOM 676 C CA . VAL A 1 87 ? 3.176 -3.152 -11.945 1.00 91.50 87 VAL A CA 1
ATOM 677 C C . VAL A 1 87 ? 2.711 -4.317 -11.091 1.00 91.50 87 VAL A C 1
ATOM 679 O O . VAL A 1 87 ? 2.303 -4.077 -9.962 1.00 91.50 87 VAL A O 1
ATOM 682 N N . SER A 1 88 ? 2.846 -5.562 -11.558 1.00 92.31 88 SER A N 1
ATOM 683 C CA . SER A 1 88 ? 2.561 -6.726 -10.713 1.00 92.31 88 SER A CA 1
ATOM 684 C C . SER A 1 88 ? 3.430 -6.723 -9.449 1.00 92.31 88 SER A C 1
ATOM 686 O O . SER A 1 88 ? 2.890 -6.791 -8.351 1.00 92.31 88 SER A O 1
ATOM 688 N N . ALA A 1 89 ? 4.746 -6.518 -9.587 1.00 91.69 89 ALA A N 1
ATOM 689 C CA . ALA A 1 89 ? 5.680 -6.457 -8.464 1.00 91.69 89 ALA A CA 1
ATOM 690 C C . ALA A 1 89 ? 5.337 -5.324 -7.484 1.00 91.69 89 ALA A C 1
ATOM 692 O O . ALA A 1 89 ? 5.321 -5.526 -6.274 1.00 91.69 89 ALA A O 1
ATOM 693 N N . MET A 1 90 ? 5.032 -4.128 -7.997 1.00 91.19 90 MET A N 1
ATOM 694 C CA . MET A 1 90 ? 4.655 -2.978 -7.171 1.00 91.19 90 MET A CA 1
ATOM 695 C C . MET A 1 90 ? 3.355 -3.224 -6.399 1.00 91.19 90 MET A C 1
ATOM 697 O O . MET A 1 90 ? 3.274 -2.891 -5.219 1.00 91.19 90 MET A O 1
ATOM 701 N N . ILE A 1 91 ? 2.341 -3.794 -7.052 1.00 92.31 91 ILE A N 1
ATOM 702 C CA . ILE A 1 91 ? 1.052 -4.069 -6.416 1.00 92.31 91 ILE A CA 1
ATOM 703 C C . ILE A 1 91 ? 1.187 -5.172 -5.360 1.00 92.31 91 ILE A C 1
ATOM 705 O O . ILE A 1 91 ? 0.668 -4.998 -4.259 1.00 92.31 91 ILE A O 1
ATOM 709 N N . HIS A 1 92 ? 1.965 -6.224 -5.626 1.00 88.75 92 HIS A N 1
ATOM 710 C CA . HIS A 1 92 ? 2.346 -7.203 -4.606 1.00 88.75 92 HIS A CA 1
ATOM 711 C C . HIS A 1 92 ? 3.053 -6.540 -3.416 1.00 88.75 92 HIS A C 1
ATOM 713 O O . HIS A 1 92 ? 2.695 -6.790 -2.272 1.00 88.75 92 HIS A O 1
ATOM 719 N N . GLY A 1 93 ? 4.012 -5.646 -3.670 1.00 87.50 93 GLY A N 1
ATOM 720 C CA . GLY A 1 93 ? 4.781 -4.993 -2.609 1.00 87.50 93 GLY A CA 1
ATOM 721 C C . GLY A 1 93 ? 3.983 -4.024 -1.728 1.00 87.50 93 GLY A C 1
ATOM 722 O O . GLY A 1 93 ? 4.332 -3.850 -0.566 1.00 87.50 93 GLY A O 1
ATOM 723 N N . ILE A 1 94 ? 2.940 -3.373 -2.259 1.00 88.69 94 ILE A N 1
ATOM 724 C CA . ILE A 1 94 ? 2.139 -2.385 -1.507 1.00 88.69 94 ILE A CA 1
ATOM 725 C C . ILE A 1 94 ? 0.885 -3.020 -0.898 1.00 88.69 94 ILE A C 1
ATOM 727 O O . ILE A 1 94 ? 0.530 -2.706 0.235 1.00 88.69 94 ILE A O 1
ATOM 731 N N . TYR A 1 95 ? 0.201 -3.875 -1.659 1.00 88.50 95 TYR A N 1
ATOM 732 C CA . TYR A 1 95 ? -1.124 -4.394 -1.309 1.00 88.50 95 TYR A CA 1
ATOM 733 C C . TYR A 1 95 ? -1.140 -5.894 -1.029 1.00 88.50 95 TYR A C 1
ATOM 735 O O . TYR A 1 95 ? -2.174 -6.391 -0.594 1.00 88.50 95 TYR A O 1
ATOM 743 N N . ALA A 1 96 ? -0.044 -6.614 -1.303 1.00 88.06 96 ALA A N 1
ATOM 744 C CA . ALA A 1 96 ? -0.006 -8.077 -1.258 1.00 88.06 96 ALA A CA 1
ATOM 745 C C . ALA A 1 96 ? -1.174 -8.724 -2.036 1.00 88.06 96 ALA A C 1
ATOM 747 O O . ALA A 1 96 ? -1.737 -9.725 -1.605 1.00 88.06 96 ALA A O 1
ATOM 748 N N . GLY A 1 97 ? -1.567 -8.120 -3.167 1.00 87.94 97 GLY A N 1
ATOM 749 C CA . GLY A 1 97 ? -2.727 -8.536 -3.963 1.00 87.94 97 GLY A CA 1
ATOM 750 C C . GLY A 1 97 ? -2.444 -8.597 -5.464 1.00 87.94 97 GLY A C 1
ATOM 751 O O . GLY A 1 97 ? -1.422 -8.096 -5.929 1.00 87.94 97 GLY A O 1
ATOM 752 N N . ASP A 1 98 ? -3.354 -9.189 -6.240 1.00 89.88 98 ASP A N 1
ATOM 753 C CA . ASP A 1 98 ? -3.188 -9.340 -7.690 1.00 89.88 98 ASP A CA 1
ATOM 754 C C . ASP A 1 98 ? -3.606 -8.061 -8.445 1.00 89.88 98 ASP A C 1
ATOM 756 O O . ASP A 1 98 ? -4.749 -7.606 -8.375 1.00 89.88 98 ASP A O 1
ATOM 760 N N . SER A 1 99 ? -2.700 -7.496 -9.252 1.00 93.81 99 SER A N 1
ATOM 761 C CA . SER A 1 99 ? -3.008 -6.341 -10.108 1.00 93.81 99 SER A CA 1
ATOM 762 C C . SER A 1 99 ? -4.120 -6.579 -11.143 1.00 93.81 99 SER A C 1
ATOM 764 O O . SER A 1 99 ? -4.672 -5.601 -11.639 1.00 93.81 99 SER A O 1
ATOM 766 N N . ARG A 1 100 ? -4.466 -7.830 -11.473 1.00 94.75 100 ARG A N 1
ATOM 767 C CA . ARG A 1 100 ? -5.588 -8.212 -12.357 1.00 94.75 100 ARG A CA 1
ATOM 768 C C . ARG A 1 100 ? -6.944 -8.178 -11.659 1.00 94.75 100 ARG A C 1
ATOM 770 O O . ARG A 1 100 ? -7.961 -8.168 -12.338 1.00 94.75 100 ARG A O 1
ATOM 777 N N . GLU A 1 101 ? -6.961 -8.135 -10.332 1.00 92.19 101 GLU A N 1
ATOM 778 C CA . GLU A 1 101 ? -8.195 -8.092 -9.544 1.00 92.19 101 GLU A CA 1
ATOM 779 C C . GLU A 1 101 ? -8.420 -6.716 -8.917 1.00 92.19 101 GLU A C 1
ATOM 781 O O . GLU A 1 101 ? -9.554 -6.257 -8.795 1.00 92.19 101 GLU A O 1
ATOM 786 N N . LEU A 1 102 ? -7.341 -6.027 -8.535 1.00 92.81 102 LEU A N 1
ATOM 787 C CA . LEU A 1 102 ? -7.458 -4.733 -7.878 1.00 92.81 102 LEU A CA 1
ATOM 788 C C . LEU A 1 102 ? -7.926 -3.635 -8.837 1.00 92.81 102 LEU A C 1
ATOM 790 O O . LEU A 1 102 ? -7.332 -3.407 -9.890 1.00 92.81 102 LEU A O 1
ATOM 794 N N . SER A 1 103 ? -8.935 -2.889 -8.395 1.00 93.31 103 SER A N 1
ATOM 795 C CA . SER A 1 103 ? -9.485 -1.711 -9.069 1.00 93.31 103 SER A CA 1
ATOM 796 C C . SER A 1 103 ? -8.453 -0.598 -9.262 1.00 93.31 103 SER A C 1
ATOM 798 O O . SER A 1 103 ? -7.907 -0.059 -8.290 1.00 93.31 103 SER A O 1
ATOM 800 N N . VAL A 1 104 ? -8.257 -0.142 -10.501 1.00 94.25 104 VAL A N 1
ATOM 801 C CA . VAL A 1 104 ? -7.411 1.030 -10.777 1.00 94.25 104 VAL A CA 1
ATOM 802 C C . VAL A 1 104 ? -8.008 2.319 -10.204 1.00 94.25 104 VAL A C 1
ATOM 804 O O . VAL A 1 104 ? -7.263 3.210 -9.787 1.00 94.25 104 VAL A O 1
ATOM 807 N N . LYS A 1 105 ? -9.344 2.413 -10.112 1.00 91.69 105 LYS A N 1
ATOM 808 C CA . LYS A 1 105 ? -10.043 3.568 -9.522 1.00 91.69 105 LYS A CA 1
ATOM 809 C C . LYS A 1 105 ? -9.736 3.709 -8.035 1.00 91.69 105 LYS A C 1
ATOM 811 O O . LYS A 1 105 ? -9.548 4.829 -7.563 1.00 91.69 105 LYS A O 1
ATOM 816 N N . SER A 1 106 ? -9.659 2.588 -7.322 1.00 90.62 106 SER A N 1
ATOM 817 C CA . SER A 1 106 ? -9.382 2.569 -5.883 1.00 90.62 106 SER A CA 1
ATOM 818 C C . SER A 1 106 ? -7.895 2.740 -5.582 1.00 90.62 106 SER A C 1
ATOM 820 O O . SER A 1 106 ? -7.520 3.515 -4.705 1.00 90.62 106 SER A O 1
ATOM 822 N N . ILE A 1 107 ? -7.042 2.038 -6.331 1.00 91.00 107 ILE A N 1
ATOM 823 C CA . ILE A 1 107 ? -5.616 1.913 -6.012 1.00 91.00 107 ILE A CA 1
ATOM 824 C C . ILE A 1 107 ? -4.762 3.017 -6.645 1.00 91.00 107 ILE A C 1
ATOM 826 O O . ILE A 1 107 ? -3.772 3.457 -6.058 1.00 91.00 107 ILE A O 1
ATOM 830 N N . MET A 1 108 ? -5.130 3.491 -7.838 1.00 90.31 108 MET A N 1
ATOM 831 C CA . MET A 1 108 ? -4.377 4.506 -8.584 1.00 90.31 108 MET A CA 1
ATOM 832 C C . MET A 1 108 ? -5.281 5.652 -9.079 1.00 90.31 108 MET A C 1
ATOM 834 O O . MET A 1 108 ? -5.239 6.008 -10.264 1.00 90.31 108 MET A O 1
ATOM 838 N N . PRO A 1 109 ? -6.069 6.299 -8.192 1.00 88.44 109 PRO A N 1
ATOM 839 C CA . PRO A 1 109 ? -7.042 7.324 -8.580 1.00 88.44 109 PRO A CA 1
ATOM 840 C C . PRO A 1 109 ? -6.398 8.521 -9.286 1.00 88.44 109 PRO A C 1
ATOM 842 O O . PRO A 1 109 ? -7.026 9.168 -10.125 1.00 88.44 109 PRO A O 1
ATOM 845 N N . SER A 1 110 ? -5.131 8.818 -8.982 1.00 84.75 110 SER A N 1
ATOM 846 C CA . SER A 1 110 ? -4.371 9.863 -9.664 1.00 84.75 110 SER A CA 1
ATOM 847 C C . SER A 1 110 ? -4.197 9.555 -11.153 1.00 84.75 110 SER A C 1
ATOM 849 O O . SER A 1 110 ? -4.490 10.423 -11.968 1.00 84.75 110 SER A O 1
ATOM 851 N N . LEU A 1 111 ? -3.801 8.333 -11.528 1.00 88.31 111 LEU A N 1
ATOM 852 C CA . LEU A 1 111 ? -3.625 7.935 -12.930 1.00 88.31 111 LEU A CA 1
ATOM 853 C C . LEU A 1 111 ? -4.948 7.943 -13.695 1.00 88.31 111 LEU A C 1
ATOM 855 O O . LEU A 1 111 ? -5.004 8.455 -14.814 1.00 88.31 111 LEU A O 1
ATOM 859 N N . VAL A 1 112 ? -6.020 7.456 -13.065 1.00 88.94 112 VAL A N 1
ATOM 860 C CA . VAL A 1 112 ? -7.379 7.536 -13.620 1.00 88.94 112 VAL A CA 1
ATOM 861 C C . VAL A 1 112 ? -7.770 8.989 -13.865 1.00 88.94 112 VAL A C 1
ATOM 863 O O . VAL A 1 112 ? -8.278 9.325 -14.934 1.00 88.94 112 VAL A O 1
ATOM 866 N N . ASN A 1 113 ? -7.485 9.880 -12.914 1.00 85.75 113 ASN A N 1
ATOM 867 C CA . ASN A 1 113 ? -7.765 11.301 -13.071 1.00 85.75 113 ASN A CA 1
ATOM 868 C C . ASN A 1 113 ? -6.948 11.929 -14.210 1.00 85.75 113 ASN A C 1
ATOM 870 O O . ASN A 1 113 ? -7.486 12.753 -14.949 1.00 85.75 113 ASN A O 1
ATOM 874 N N . LEU A 1 114 ? -5.683 11.532 -14.392 1.00 87.00 114 LEU A N 1
ATOM 875 C CA . LEU A 1 114 ? -4.874 11.984 -15.528 1.00 87.00 114 LEU A CA 1
ATOM 876 C C . LEU A 1 114 ? -5.474 11.509 -16.857 1.00 87.00 114 LEU A C 1
ATOM 878 O O . LEU A 1 114 ? -5.587 12.303 -17.786 1.00 87.00 114 LEU A O 1
ATOM 882 N N . GLU A 1 115 ? -5.924 10.258 -16.959 1.00 88.81 115 GLU A N 1
ATOM 883 C CA . GLU A 1 115 ? -6.612 9.765 -18.158 1.00 88.81 115 GLU A CA 1
ATOM 884 C C . GLU A 1 115 ? -7.932 10.507 -18.417 1.00 88.81 115 GLU A C 1
ATOM 886 O O . GLU A 1 115 ? -8.163 10.960 -19.542 1.00 88.81 115 GLU A O 1
ATOM 891 N N . ARG A 1 116 ? -8.774 10.687 -17.392 1.00 85.88 116 ARG A N 1
ATOM 892 C CA . ARG A 1 116 ? -10.050 11.412 -17.507 1.00 85.88 116 ARG A CA 1
ATOM 893 C C . ARG A 1 116 ? -9.837 12.868 -17.932 1.00 85.88 116 ARG A C 1
ATOM 895 O O . ARG A 1 116 ? -10.475 13.336 -18.873 1.00 85.88 116 ARG A O 1
ATOM 902 N N . THR A 1 117 ? -8.890 13.548 -17.286 1.00 84.75 117 THR A N 1
ATOM 903 C CA . THR A 1 117 ? -8.601 14.976 -17.485 1.00 84.75 117 THR A CA 1
ATOM 904 C C . THR A 1 117 ? -7.831 15.239 -18.771 1.00 84.75 117 THR A C 1
ATOM 906 O O . THR A 1 117 ? -8.147 16.187 -19.470 1.00 84.75 117 THR A O 1
ATOM 909 N N . HIS A 1 118 ? -6.812 14.443 -19.099 1.00 85.44 118 HIS A N 1
ATOM 910 C CA . HIS A 1 118 ? -5.868 14.729 -20.189 1.00 85.44 118 HIS A CA 1
ATOM 911 C C . HIS A 1 118 ? -5.993 13.771 -21.382 1.00 85.44 118 HIS A C 1
ATOM 913 O O . HIS A 1 118 ? -5.387 13.999 -22.430 1.00 85.44 118 HIS A O 1
ATOM 919 N N . GLY A 1 119 ? -6.769 12.691 -21.255 1.00 85.31 119 GLY A N 1
ATOM 920 C CA . GLY A 1 119 ? -6.902 11.642 -22.270 1.00 85.31 119 GLY A CA 1
ATOM 921 C C . GLY A 1 119 ? -5.673 10.756 -22.454 1.00 85.31 119 GLY A C 1
ATOM 922 O O . GLY A 1 119 ? -5.586 10.074 -23.472 1.00 85.31 119 GLY A O 1
ATOM 923 N N . GLY A 1 120 ? -4.724 10.796 -21.522 1.00 86.50 120 GLY A N 1
ATOM 924 C CA . GLY A 1 120 ? -3.522 9.967 -21.516 1.00 86.50 120 GLY A CA 1
ATOM 925 C C . GLY A 1 120 ? -2.504 10.456 -20.490 1.00 86.50 120 GLY A C 1
ATOM 926 O O . GLY A 1 120 ? -2.524 11.623 -20.091 1.00 86.50 120 GLY A O 1
ATOM 927 N N . LEU A 1 121 ? -1.611 9.563 -20.080 1.00 87.50 121 LEU A N 1
ATOM 928 C CA . LEU A 1 121 ? -0.588 9.800 -19.067 1.00 87.50 121 LEU A CA 1
ATOM 929 C C . LEU A 1 121 ? 0.509 10.728 -19.595 1.00 87.50 121 LEU A C 1
ATOM 931 O O . LEU A 1 121 ? 0.853 11.702 -18.929 1.00 87.50 121 LEU A O 1
ATOM 935 N N . LEU A 1 122 ? 1.011 10.500 -20.815 1.00 86.44 122 LEU A N 1
ATOM 936 C CA . LEU A 1 122 ? 2.032 11.374 -21.401 1.00 86.44 122 LEU A CA 1
ATOM 937 C C . LEU A 1 122 ? 1.474 12.755 -21.735 1.00 86.44 122 LEU A C 1
ATOM 939 O O . LEU A 1 122 ? 2.153 13.765 -21.562 1.00 86.44 122 LEU A O 1
ATOM 943 N N . ARG A 1 123 ? 0.208 12.819 -22.159 1.00 85.56 123 ARG A N 1
ATOM 944 C CA . ARG A 1 123 ? -0.482 14.095 -22.395 1.00 85.56 123 ARG A CA 1
ATOM 945 C C . ARG A 1 123 ? -0.622 14.931 -21.131 1.00 85.56 123 ARG A C 1
ATOM 947 O O . ARG A 1 123 ? -0.689 16.155 -21.229 1.00 85.56 123 ARG A O 1
ATOM 954 N N . ALA A 1 124 ? -0.685 14.298 -19.964 1.00 84.69 124 ALA A N 1
ATOM 955 C CA . ALA A 1 124 ? -0.779 15.005 -18.697 1.00 84.69 124 ALA A CA 1
ATOM 956 C C . ALA A 1 124 ? 0.518 15.727 -18.301 1.00 84.69 124 ALA A C 1
ATOM 958 O O . ALA A 1 124 ? 0.475 16.655 -17.501 1.00 84.69 124 ALA A O 1
ATOM 959 N N . LEU A 1 125 ? 1.657 15.346 -18.891 1.00 85.00 125 LEU A N 1
ATOM 960 C CA . LEU A 1 125 ? 2.936 16.032 -18.690 1.00 85.00 125 LEU A CA 1
ATOM 961 C C . LEU A 1 125 ? 3.034 17.348 -19.479 1.00 85.00 125 LEU A C 1
ATOM 963 O O . LEU A 1 125 ? 3.931 18.150 -19.228 1.00 85.00 125 LEU A O 1
ATOM 967 N N . LEU A 1 126 ? 2.134 17.579 -20.442 1.00 83.44 126 LEU A N 1
ATOM 968 C CA . LEU A 1 126 ? 2.125 18.804 -21.235 1.00 83.44 126 LEU A CA 1
ATOM 969 C C . LEU A 1 126 ? 1.495 19.963 -20.459 1.00 83.44 126 LEU A C 1
ATOM 971 O O . LEU A 1 126 ? 0.522 19.758 -19.725 1.00 83.44 126 LEU A O 1
ATOM 975 N N . PRO A 1 127 ? 1.960 21.206 -20.683 1.00 83.00 127 PRO A N 1
ATOM 976 C CA . PRO A 1 127 ? 1.284 22.375 -20.142 1.00 83.00 127 PRO A CA 1
ATOM 977 C C . PRO A 1 127 ? -0.174 22.419 -20.616 1.00 83.00 127 PRO A C 1
ATOM 979 O O . PRO A 1 127 ? -0.462 22.095 -21.771 1.00 83.00 127 PRO A O 1
ATOM 982 N N . LYS A 1 128 ? -1.088 22.878 -19.748 1.00 80.62 128 LYS A N 1
ATOM 983 C CA . LYS A 1 128 ? -2.543 22.890 -20.004 1.00 80.62 128 LYS A CA 1
ATOM 984 C C . LYS A 1 128 ? -2.911 23.457 -21.384 1.00 80.62 128 LYS A C 1
ATOM 986 O O . LYS A 1 128 ? -3.721 22.864 -22.084 1.00 80.62 128 LYS A O 1
ATOM 991 N N . GLY A 1 129 ? -2.269 24.552 -21.806 1.00 77.12 129 GLY A N 1
ATOM 992 C CA . GLY A 1 129 ? -2.536 25.209 -23.094 1.00 77.12 129 GLY A CA 1
ATOM 993 C C . GLY A 1 129 ? -2.158 24.396 -24.340 1.00 77.12 129 GLY A C 1
ATOM 994 O O . GLY A 1 129 ? -2.684 24.657 -25.415 1.00 77.12 129 GLY A O 1
ATOM 995 N N . PHE A 1 130 ? -1.288 23.391 -24.206 1.00 77.94 130 PHE A N 1
ATOM 996 C CA . PHE A 1 130 ? -0.880 22.502 -25.301 1.00 77.94 130 PHE A CA 1
ATOM 997 C C . PHE A 1 130 ? -1.647 21.174 -25.304 1.00 77.94 130 PHE A C 1
ATOM 999 O O . PHE A 1 130 ? -1.447 20.344 -26.190 1.00 77.94 130 PHE A O 1
ATOM 1006 N N . ASN A 1 131 ? -2.540 20.960 -24.334 1.00 81.56 131 ASN A N 1
ATOM 1007 C CA . ASN A 1 131 ? -3.337 19.750 -24.237 1.00 81.56 131 ASN A CA 1
ATOM 1008 C C . ASN A 1 131 ? -4.800 20.026 -24.611 1.00 81.56 131 ASN A C 1
ATOM 1010 O O . ASN A 1 131 ? -5.623 20.367 -23.769 1.00 81.56 131 ASN A O 1
ATOM 1014 N N . GLN A 1 132 ? -5.135 19.801 -25.882 1.00 73.62 132 GLN A N 1
ATOM 1015 C CA . GLN A 1 132 ? -6.487 19.997 -26.427 1.00 73.62 132 GLN A CA 1
ATOM 1016 C C . GLN A 1 132 ? -7.565 19.116 -25.772 1.00 73.62 132 GLN A C 1
ATOM 1018 O O . GLN A 1 132 ? -8.751 19.393 -25.915 1.00 73.62 132 GLN A O 1
ATOM 1023 N N . ARG A 1 133 ? -7.172 18.039 -25.080 1.00 74.56 133 ARG A N 1
ATOM 1024 C CA . ARG A 1 133 ? -8.082 17.117 -24.385 1.00 74.56 133 ARG A CA 1
ATOM 1025 C C . ARG A 1 133 ? -8.184 17.402 -22.888 1.00 74.56 133 ARG A C 1
ATOM 1027 O O . ARG A 1 133 ? -8.829 16.611 -22.201 1.00 74.56 133 ARG A O 1
ATOM 1034 N N . TYR A 1 134 ? -7.543 18.474 -22.408 1.00 78.56 134 TYR A N 1
ATOM 1035 C CA . TYR A 1 134 ? -7.610 18.915 -21.022 1.00 78.56 134 TYR A CA 1
ATOM 1036 C C . TYR A 1 134 ? -9.045 19.277 -20.640 1.00 78.56 134 TYR A C 1
ATOM 1038 O O . TYR A 1 134 ? -9.653 20.155 -21.247 1.00 78.56 134 TYR A O 1
ATOM 1046 N N . HIS A 1 135 ? -9.561 18.626 -19.606 1.00 73.62 135 HIS A N 1
ATOM 1047 C CA . HIS A 1 135 ? -10.859 18.933 -19.030 1.00 73.62 135 HIS A CA 1
ATOM 1048 C C . HIS A 1 135 ? -10.726 19.059 -17.518 1.00 73.62 135 HIS A C 1
ATOM 1050 O O . HIS A 1 135 ? -10.475 18.072 -16.833 1.00 73.62 135 HIS A O 1
ATOM 1056 N N . GLU A 1 136 ? -10.876 20.271 -16.985 1.00 70.81 136 GLU A N 1
ATOM 1057 C CA . GLU A 1 136 ? -10.678 20.519 -15.559 1.00 70.81 136 GLU A CA 1
ATOM 1058 C C . GLU A 1 136 ? -11.701 19.737 -14.722 1.00 70.81 136 GLU A C 1
ATOM 1060 O O . GLU A 1 136 ? -12.882 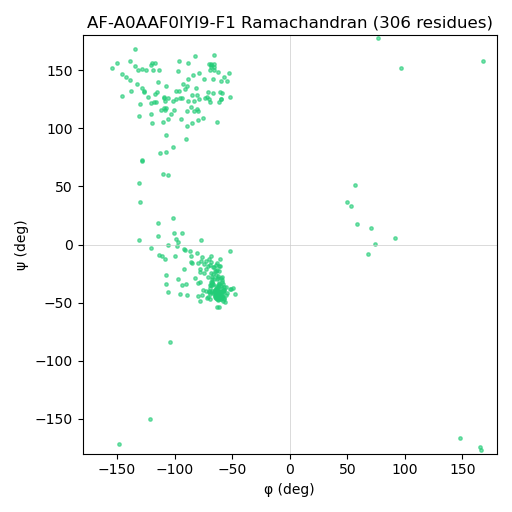20.066 -14.664 1.00 70.81 136 GLU A O 1
ATOM 1065 N N . GLN A 1 137 ? -11.230 18.669 -14.080 1.00 64.75 137 GLN A N 1
ATOM 1066 C CA . GLN A 1 137 ? -11.964 17.919 -13.070 1.00 64.75 137 GLN A CA 1
ATOM 1067 C C . GLN A 1 137 ? -11.259 18.121 -11.732 1.00 64.75 137 GLN A C 1
ATOM 1069 O O . GLN A 1 137 ? -10.488 17.278 -11.280 1.00 64.75 137 GLN A O 1
ATOM 1074 N N . THR A 1 138 ? -11.473 19.269 -11.085 1.00 58.62 138 THR A N 1
ATOM 1075 C CA . THR A 1 138 ? -11.075 19.383 -9.679 1.00 58.62 138 THR A CA 1
ATOM 1076 C C . THR A 1 138 ? -12.146 18.717 -8.831 1.00 58.62 138 THR A C 1
ATOM 1078 O O . THR A 1 138 ? -13.242 19.259 -8.677 1.00 58.62 138 THR A O 1
ATOM 1081 N N . SER A 1 139 ? -11.850 17.543 -8.271 1.00 62.75 139 SER A N 1
ATOM 1082 C CA . SER A 1 139 ? -12.776 16.932 -7.319 1.00 62.75 139 SER A CA 1
ATOM 1083 C C . SER A 1 139 ? -12.846 17.795 -6.052 1.00 62.75 139 SER A C 1
ATOM 1085 O O . SER A 1 139 ? -11.843 18.361 -5.604 1.00 62.75 139 SER A O 1
ATOM 1087 N N . LYS A 1 140 ? -14.038 17.909 -5.456 1.00 64.38 140 LYS A N 1
ATOM 1088 C CA . LYS A 1 140 ? -14.252 18.624 -4.185 1.00 64.38 140 LYS A CA 1
ATOM 1089 C C . LYS A 1 140 ? -13.286 18.133 -3.093 1.00 64.38 140 LYS A C 1
ATOM 1091 O O . LYS A 1 140 ? -12.707 18.939 -2.372 1.00 64.38 140 LYS A O 1
ATOM 1096 N N . TYR A 1 141 ? -13.030 16.824 -3.074 1.00 61.78 141 TYR A N 1
ATOM 1097 C CA . TYR A 1 141 ? -12.092 16.167 -2.166 1.00 61.78 141 TYR A CA 1
ATOM 1098 C C . TYR A 1 141 ? -10.645 16.665 -2.315 1.00 61.78 141 TYR A C 1
ATOM 1100 O O . TYR A 1 141 ? -9.970 16.892 -1.316 1.00 61.78 141 TYR A O 1
ATOM 1108 N N . GLN A 1 142 ? -10.156 16.891 -3.540 1.00 67.81 142 GLN A N 1
ATOM 1109 C CA . GLN A 1 142 ? -8.790 17.393 -3.753 1.00 67.81 142 GLN A CA 1
ATOM 1110 C C . GLN A 1 142 ? -8.599 18.805 -3.183 1.00 67.81 142 GLN A C 1
ATOM 1112 O O . GLN A 1 142 ? -7.561 19.085 -2.582 1.00 67.81 142 GLN A O 1
ATOM 1117 N N . LYS A 1 143 ? -9.605 19.681 -3.323 1.00 71.88 143 LYS A N 1
ATOM 1118 C CA . LYS A 1 143 ? -9.566 21.033 -2.740 1.00 71.88 143 LYS A CA 1
ATOM 1119 C C . LYS A 1 143 ? -9.550 20.983 -1.212 1.00 71.88 143 LYS A C 1
ATOM 1121 O O . LYS A 1 143 ? -8.734 21.662 -0.595 1.00 71.88 143 LYS A O 1
ATOM 1126 N N . GLU A 1 144 ? -10.403 20.157 -0.609 1.00 76.19 144 GLU A N 1
ATOM 1127 C CA . GLU A 1 144 ? -10.463 19.991 0.850 1.00 76.19 144 GLU A CA 1
ATOM 1128 C C . GLU A 1 144 ? -9.165 19.400 1.422 1.00 76.19 144 GLU A C 1
ATOM 1130 O O . GLU A 1 144 ? -8.669 19.867 2.447 1.00 76.19 144 GLU A O 1
ATOM 1135 N N . SER A 1 145 ? -8.569 18.411 0.752 1.00 75.69 145 SER A N 1
ATOM 1136 C CA . SER A 1 145 ? -7.293 17.816 1.168 1.00 75.69 145 SER A CA 1
ATOM 1137 C C . SER A 1 145 ? -6.131 18.809 1.093 1.00 75.69 145 SER A C 1
ATOM 1139 O O . SER A 1 145 ? -5.315 18.856 2.011 1.00 75.69 145 SER A O 1
ATOM 1141 N N . ALA A 1 146 ? -6.081 19.651 0.056 1.00 79.06 146 ALA A N 1
ATOM 1142 C CA . ALA A 1 146 ? -5.079 20.713 -0.045 1.00 79.06 146 ALA A CA 1
ATOM 1143 C C . ALA A 1 146 ? -5.221 21.743 1.090 1.00 79.06 146 ALA A C 1
ATOM 1145 O O . ALA A 1 146 ? -4.231 22.111 1.715 1.00 79.06 146 ALA A O 1
ATOM 1146 N N . GLN A 1 147 ? -6.452 22.150 1.416 1.00 82.69 147 GLN A N 1
ATOM 1147 C CA . GLN A 1 147 ? -6.719 23.062 2.535 1.00 82.69 147 GLN A CA 1
ATOM 1148 C C . GLN A 1 147 ? -6.297 22.464 3.883 1.00 82.69 147 GLN A C 1
ATOM 1150 O O . GLN A 1 147 ? -5.656 23.140 4.687 1.00 82.69 147 GLN A O 1
ATOM 1155 N N . LYS A 1 148 ? -6.618 21.185 4.125 1.00 85.56 148 LYS A N 1
ATOM 1156 C CA . LYS A 1 148 ? -6.189 20.466 5.335 1.00 85.56 148 LYS A CA 1
ATOM 1157 C C . LYS A 1 148 ? -4.669 20.401 5.439 1.00 85.56 148 LYS A C 1
ATOM 1159 O O . LYS A 1 148 ? -4.131 20.599 6.523 1.00 85.56 148 LYS A O 1
ATOM 1164 N N . TRP A 1 149 ? -3.984 20.145 4.327 1.00 83.44 149 TRP A N 1
ATOM 1165 C CA . TRP A 1 149 ? -2.528 20.058 4.303 1.00 83.44 149 TRP A CA 1
ATOM 1166 C C . TRP A 1 149 ? -1.853 21.389 4.644 1.00 83.44 149 TRP A C 1
ATOM 1168 O O . TRP A 1 149 ? -0.941 21.418 5.469 1.00 83.44 149 TRP A O 1
ATOM 1178 N N . GLU A 1 150 ? -2.348 22.499 4.097 1.00 86.81 150 GLU A N 1
ATOM 1179 C CA . GLU A 1 150 ? -1.840 23.833 4.437 1.00 86.81 150 GLU A CA 1
ATOM 1180 C C . GLU A 1 150 ? -2.075 24.181 5.916 1.00 86.81 150 GLU A C 1
ATOM 1182 O O . GLU A 1 150 ? -1.177 24.694 6.584 1.00 86.81 150 GLU A O 1
ATOM 1187 N N . ALA A 1 151 ? -3.230 23.805 6.476 1.00 89.12 151 ALA A N 1
ATOM 1188 C CA . ALA A 1 151 ? -3.517 23.987 7.901 1.00 89.12 151 ALA A CA 1
ATOM 1189 C C . ALA A 1 151 ? -2.635 23.126 8.830 1.00 89.12 151 ALA A C 1
ATOM 1191 O O . ALA A 1 151 ? -2.455 23.464 10.002 1.00 89.12 151 ALA A O 1
ATOM 1192 N N . ILE A 1 152 ? -2.113 21.996 8.343 1.00 86.50 152 ILE A N 1
ATOM 1193 C CA . ILE A 1 152 ? -1.153 21.161 9.080 1.00 86.50 152 ILE A CA 1
ATOM 1194 C C . ILE A 1 152 ? 0.237 21.789 9.011 1.00 86.50 152 ILE A C 1
ATOM 1196 O O . ILE A 1 152 ? 0.872 21.966 10.048 1.00 86.50 152 ILE A O 1
ATOM 1200 N N . LYS A 1 153 ? 0.691 22.182 7.815 1.00 87.88 153 LYS A N 1
ATOM 1201 C CA . LYS A 1 153 ? 1.988 22.844 7.621 1.00 87.88 153 LYS A CA 1
ATOM 1202 C C . LYS A 1 153 ? 2.143 24.080 8.494 1.00 87.88 153 LYS A C 1
ATOM 1204 O O . LYS A 1 153 ? 3.188 24.256 9.104 1.00 87.88 153 LYS A O 1
ATOM 1209 N N . SER A 1 154 ? 1.094 24.892 8.623 1.00 89.25 154 SER A N 1
ATOM 1210 C CA . SER A 1 154 ? 1.138 26.099 9.456 1.00 89.25 154 SER A CA 1
ATOM 1211 C C . SER A 1 154 ? 1.360 25.824 10.949 1.00 89.25 154 SER A C 1
ATOM 1213 O O . SER A 1 154 ? 1.646 26.753 11.697 1.00 89.25 154 SER A O 1
ATOM 1215 N N . LYS A 1 155 ? 1.173 24.578 11.405 1.00 90.50 155 LYS A N 1
ATOM 1216 C CA . LYS A 1 155 ? 1.355 24.163 12.805 1.00 90.50 155 LYS A CA 1
ATOM 1217 C C . LYS A 1 155 ? 2.695 23.477 13.062 1.00 90.50 155 LYS A C 1
ATOM 1219 O O . LYS A 1 155 ? 3.009 23.203 14.216 1.00 90.50 155 LYS A O 1
ATOM 1224 N N . LEU A 1 156 ? 3.441 23.147 12.011 1.00 88.94 156 LEU A N 1
ATOM 1225 C CA . LEU A 1 156 ? 4.704 22.427 12.112 1.00 88.94 156 LEU A CA 1
ATOM 1226 C C . LEU A 1 156 ? 5.877 23.403 12.077 1.00 88.94 156 LEU A C 1
ATOM 1228 O O . LEU A 1 156 ? 5.812 24.458 11.447 1.00 88.94 156 LEU A O 1
ATOM 1232 N N . ASP A 1 157 ? 6.959 23.030 12.755 1.00 90.62 157 ASP A N 1
ATOM 1233 C CA . ASP A 1 157 ? 8.198 23.796 12.711 1.00 90.62 157 ASP A CA 1
ATOM 1234 C C . ASP A 1 157 ? 8.746 23.860 11.264 1.00 90.62 157 ASP A C 1
ATOM 1236 O O . ASP A 1 157 ? 8.834 22.822 10.596 1.00 90.62 157 ASP A O 1
ATOM 1240 N N . PRO A 1 158 ? 9.122 25.049 10.751 1.00 90.19 158 PRO A N 1
ATOM 1241 C CA . PRO A 1 158 ? 9.609 25.189 9.381 1.00 90.19 158 PRO A CA 1
ATOM 1242 C C . PRO A 1 158 ? 10.883 24.392 9.078 1.00 90.19 158 PRO A C 1
ATOM 1244 O O . PRO A 1 158 ? 11.019 23.878 7.967 1.00 90.19 158 PRO A O 1
ATOM 1247 N N . GLN A 1 159 ? 11.807 24.258 10.038 1.00 89.38 159 GLN A N 1
ATOM 1248 C CA . GLN A 1 159 ? 13.035 23.482 9.825 1.00 89.38 159 GLN A CA 1
ATOM 1249 C C . GLN A 1 159 ? 12.711 21.992 9.733 1.00 89.38 159 GLN A C 1
ATOM 1251 O O . GLN A 1 159 ? 13.250 21.284 8.880 1.00 89.38 159 GLN A O 1
ATOM 1256 N N . PHE A 1 160 ? 11.784 21.520 10.566 1.00 88.62 160 PHE A N 1
ATOM 1257 C CA . PHE A 1 160 ? 11.288 20.152 10.490 1.00 88.62 160 PHE A CA 1
ATOM 1258 C C . PHE A 1 160 ? 10.597 19.858 9.149 1.00 88.62 160 PHE A C 1
ATOM 1260 O O . PHE A 1 160 ? 10.850 18.813 8.548 1.00 88.62 160 PHE A O 1
ATOM 1267 N N . LEU A 1 161 ? 9.784 20.785 8.630 1.00 88.50 161 LEU A N 1
ATOM 1268 C CA . LEU A 1 161 ? 9.166 20.648 7.304 1.00 88.50 161 LEU A CA 1
ATOM 1269 C C . LEU A 1 161 ? 10.210 20.518 6.190 1.00 88.50 161 LEU A C 1
ATOM 1271 O O . LEU A 1 161 ? 10.097 19.626 5.349 1.00 88.50 161 LEU A O 1
ATOM 1275 N N . GLU A 1 162 ? 11.251 21.352 6.206 1.00 89.06 162 GLU A N 1
ATOM 1276 C CA . GLU A 1 162 ? 12.331 21.279 5.217 1.00 89.06 162 GLU A CA 1
ATOM 1277 C C . GLU A 1 162 ? 13.071 19.928 5.277 1.00 89.06 162 GLU A C 1
ATOM 1279 O O . GLU A 1 162 ? 13.410 19.337 4.244 1.00 89.06 162 GLU A O 1
ATOM 1284 N N . GLN A 1 163 ? 13.304 19.405 6.484 1.00 87.69 163 GLN A N 1
ATOM 1285 C CA . GLN A 1 163 ? 13.895 18.080 6.673 1.00 87.69 163 GLN A CA 1
ATOM 1286 C C . GLN A 1 163 ? 12.978 16.970 6.145 1.00 87.69 163 GLN A C 1
ATOM 1288 O O . GLN A 1 163 ? 13.449 16.071 5.440 1.00 87.69 163 GLN A O 1
ATOM 1293 N N . LEU A 1 164 ? 11.674 17.037 6.425 1.00 87.31 164 LEU A N 1
ATOM 1294 C CA . LEU A 1 164 ? 10.689 16.077 5.924 1.00 87.31 164 LEU A CA 1
ATOM 1295 C C . LEU A 1 164 ? 10.618 16.068 4.392 1.00 87.31 164 LEU A C 1
ATOM 1297 O O . LEU A 1 164 ? 10.583 14.995 3.792 1.00 87.31 164 LEU A O 1
ATOM 1301 N N . GLU A 1 165 ? 10.669 17.229 3.738 1.00 86.50 165 GLU A N 1
ATOM 1302 C CA . GLU A 1 165 ? 10.650 17.318 2.270 1.00 86.50 165 GLU A CA 1
ATOM 1303 C C . GLU A 1 165 ? 11.849 16.606 1.618 1.00 86.50 165 GLU A C 1
ATOM 1305 O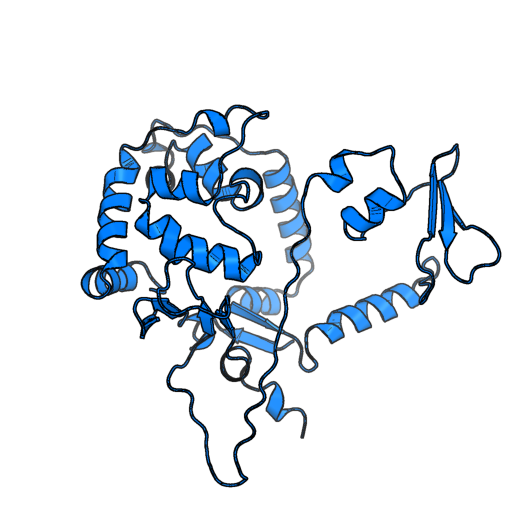 O . GLU A 1 165 ? 11.724 15.995 0.548 1.00 86.50 165 GLU A O 1
ATOM 1310 N N . LYS A 1 166 ? 13.009 16.625 2.288 1.00 88.62 166 LYS A N 1
ATOM 1311 C CA . LYS A 1 166 ? 14.247 15.953 1.852 1.00 88.62 166 LYS A CA 1
ATOM 1312 C C . LYS A 1 166 ? 14.342 14.492 2.302 1.00 88.62 166 LYS A C 1
ATOM 1314 O O . LYS A 1 166 ? 15.272 13.784 1.898 1.00 88.62 166 LYS A O 1
ATOM 1319 N N . THR A 1 167 ? 13.389 14.032 3.104 1.00 88.19 167 THR A N 1
ATOM 1320 C CA . THR A 1 167 ? 13.326 12.666 3.620 1.00 88.19 167 THR A CA 1
ATOM 1321 C C . THR A 1 167 ? 12.653 11.741 2.604 1.00 88.19 167 THR A C 1
ATOM 1323 O O . THR A 1 167 ? 11.788 12.141 1.824 1.00 88.19 167 THR A O 1
ATOM 1326 N N . SER A 1 168 ? 13.114 10.495 2.559 1.00 85.44 168 SER A N 1
ATOM 1327 C CA . SER A 1 168 ? 12.544 9.423 1.738 1.00 85.44 168 SER A CA 1
ATOM 1328 C C . SER A 1 168 ? 11.751 8.421 2.573 1.00 85.44 168 SER A C 1
ATOM 1330 O O . SER A 1 168 ? 10.681 7.990 2.156 1.00 85.44 168 SER A O 1
ATOM 1332 N N . ILE A 1 169 ? 12.280 8.074 3.746 1.00 85.75 169 ILE A N 1
ATOM 1333 C CA . ILE A 1 169 ? 11.720 7.131 4.711 1.00 85.75 169 ILE A CA 1
ATOM 1334 C C . ILE A 1 169 ? 11.928 7.744 6.091 1.00 85.75 169 ILE A C 1
ATOM 1336 O O . ILE A 1 169 ? 12.974 8.341 6.356 1.00 85.75 169 ILE A O 1
ATOM 1340 N N . TYR A 1 170 ? 10.947 7.592 6.969 1.00 87.88 170 TYR A N 1
ATOM 1341 C CA . TYR A 1 170 ? 11.071 7.960 8.371 1.00 87.88 170 TYR A CA 1
ATOM 1342 C C . TYR A 1 170 ? 10.659 6.788 9.258 1.00 87.88 170 TYR A C 1
ATOM 1344 O O . TYR A 1 170 ? 9.830 5.965 8.877 1.00 87.88 170 TYR A O 1
ATOM 1352 N N . SER A 1 171 ? 11.247 6.728 10.444 1.00 89.94 171 SER A N 1
ATOM 1353 C CA . SER A 1 171 ? 10.903 5.772 11.497 1.00 89.94 171 SER A CA 1
ATOM 1354 C C . SER A 1 171 ? 11.148 6.416 12.868 1.00 89.94 171 SER A C 1
ATOM 1356 O O . SER A 1 171 ? 11.437 7.616 12.970 1.00 89.94 171 SER A O 1
ATOM 1358 N N . PHE A 1 172 ? 11.054 5.635 13.935 1.00 89.75 172 PHE A N 1
ATOM 1359 C CA . PHE A 1 172 ? 11.396 6.038 15.296 1.00 89.75 172 PHE A CA 1
ATOM 1360 C C . PHE A 1 172 ? 12.512 5.140 15.839 1.00 89.75 172 PHE A C 1
ATOM 1362 O O . PHE A 1 172 ? 12.676 4.028 15.336 1.00 89.75 172 PHE A O 1
ATOM 1369 N N . PRO A 1 173 ? 13.295 5.606 16.831 1.00 86.12 173 PRO A N 1
ATOM 1370 C CA . PRO A 1 173 ? 14.381 4.818 17.416 1.00 86.12 173 PRO A CA 1
ATOM 1371 C C . PRO A 1 173 ? 13.954 3.416 17.856 1.00 86.12 173 PRO A C 1
ATOM 1373 O O . PRO A 1 173 ? 14.679 2.462 17.601 1.00 86.12 173 PRO A O 1
ATOM 1376 N N . ASN A 1 174 ? 12.747 3.285 18.414 1.00 86.19 174 ASN A N 1
ATOM 1377 C CA . ASN A 1 174 ? 12.196 2.008 18.876 1.00 86.19 174 ASN A CA 1
ATOM 1378 C C . ASN A 1 174 ? 11.171 1.404 17.896 1.00 86.19 174 ASN A C 1
ATOM 1380 O O . ASN A 1 174 ? 10.310 0.616 18.283 1.00 86.19 174 ASN A O 1
ATOM 1384 N N . GLY A 1 175 ? 11.232 1.796 16.620 1.00 88.19 175 GLY A N 1
ATOM 1385 C CA . GLY A 1 175 ? 10.284 1.380 15.588 1.00 88.19 175 GLY A CA 1
ATOM 1386 C C . GLY A 1 175 ? 8.927 2.092 15.663 1.00 88.19 175 GLY A C 1
ATOM 1387 O O . GLY A 1 175 ? 8.655 2.905 16.543 1.00 88.19 175 GLY A O 1
ATOM 1388 N N . LEU A 1 176 ? 8.042 1.790 14.709 1.00 89.88 176 LEU A N 1
ATOM 1389 C CA . LEU A 1 176 ? 6.741 2.467 14.572 1.00 89.88 176 LEU A CA 1
ATOM 1390 C C . LEU A 1 176 ? 5.793 2.254 15.766 1.00 89.88 176 LEU A C 1
ATOM 1392 O O . LEU A 1 176 ? 4.862 3.039 15.936 1.00 89.88 176 LEU A O 1
ATOM 1396 N N . GLY A 1 177 ? 6.045 1.246 16.608 1.00 93.38 177 GLY A N 1
ATOM 1397 C CA . GLY A 1 177 ? 5.294 1.017 17.845 1.00 93.38 177 GLY A CA 1
ATOM 1398 C C . GLY A 1 177 ? 5.346 2.204 18.811 1.00 93.38 177 GLY A C 1
ATOM 1399 O O . GLY A 1 177 ? 4.369 2.450 19.508 1.00 93.38 177 GLY A O 1
ATOM 1400 N N . GLU A 1 178 ? 6.417 3.005 18.779 1.00 94.88 178 GLU A N 1
ATOM 1401 C CA . GLU A 1 178 ? 6.555 4.221 19.593 1.00 94.88 178 GLU A CA 1
ATOM 1402 C C . GLU A 1 178 ? 5.415 5.222 19.345 1.00 94.88 178 GLU A C 1
ATOM 1404 O O . GLU A 1 178 ? 4.875 5.800 20.288 1.00 94.88 178 GLU A O 1
ATOM 1409 N N . LEU A 1 179 ? 4.990 5.378 18.085 1.00 94.62 179 LEU A N 1
ATOM 1410 C CA . LEU A 1 179 ? 3.862 6.241 17.730 1.00 94.62 179 LEU A CA 1
ATOM 1411 C C . LEU A 1 179 ? 2.552 5.730 18.337 1.00 94.62 179 LEU A C 1
ATOM 1413 O O . LEU A 1 179 ? 1.736 6.526 18.794 1.00 94.62 179 LEU A O 1
ATOM 1417 N N . ILE A 1 180 ? 2.350 4.412 18.332 1.00 95.06 180 ILE A N 1
ATOM 1418 C CA . ILE A 1 180 ? 1.137 3.788 18.864 1.00 95.06 180 ILE A CA 1
ATOM 1419 C C . ILE A 1 180 ? 1.091 3.933 20.383 1.00 95.06 180 ILE A C 1
ATOM 1421 O O . ILE A 1 180 ? 0.077 4.394 20.899 1.00 95.06 180 ILE A O 1
ATOM 1425 N N . SER A 1 181 ? 2.193 3.636 21.077 1.00 95.44 181 SER A N 1
ATOM 1426 C CA . SER A 1 181 ? 2.291 3.813 22.530 1.00 95.44 181 SER A CA 1
ATOM 1427 C C . SER A 1 181 ? 2.046 5.266 22.934 1.00 95.44 181 SER A C 1
ATOM 1429 O O . SER A 1 181 ? 1.250 5.532 23.827 1.00 95.44 181 SER A O 1
ATOM 1431 N N . TYR A 1 182 ? 2.647 6.223 22.219 1.00 96.00 182 TYR A N 1
ATOM 1432 C CA . TYR A 1 182 ? 2.424 7.642 22.490 1.00 96.00 182 TYR A CA 1
ATOM 1433 C C . TYR A 1 182 ? 0.961 8.061 22.281 1.00 96.00 182 TYR A C 1
ATOM 1435 O O . TYR A 1 182 ? 0.406 8.798 23.096 1.00 96.00 182 TYR A O 1
ATOM 1443 N N . LEU A 1 183 ? 0.327 7.615 21.189 1.00 96.50 183 LEU A N 1
ATOM 1444 C CA . LEU A 1 183 ? -1.087 7.900 20.927 1.00 96.50 183 LEU A CA 1
ATOM 1445 C C . LEU A 1 183 ? -1.986 7.308 22.012 1.00 96.50 183 LEU A C 1
ATOM 1447 O O . LEU A 1 183 ? -2.927 7.970 22.442 1.00 96.50 183 LEU A O 1
ATOM 1451 N N . GLU A 1 184 ?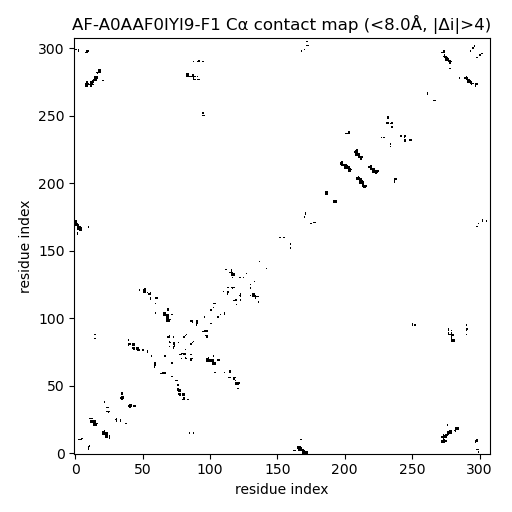 -1.693 6.089 22.453 1.00 96.06 184 GLU A N 1
ATOM 1452 C CA . GLU A 1 184 ? -2.412 5.426 23.532 1.00 96.06 184 GLU A CA 1
ATOM 1453 C C . GLU A 1 184 ? -2.305 6.214 24.846 1.00 96.06 184 GLU A C 1
ATOM 1455 O O . GLU A 1 184 ? -3.335 6.597 25.405 1.00 96.06 184 GLU A O 1
ATOM 1460 N N . ASP A 1 185 ? -1.086 6.533 25.288 1.00 96.12 185 ASP A N 1
ATOM 1461 C CA . ASP A 1 185 ? -0.835 7.301 26.515 1.00 96.12 185 ASP A CA 1
ATOM 1462 C C . ASP A 1 185 ? -1.514 8.676 26.464 1.00 96.12 185 ASP A C 1
ATOM 1464 O O . ASP A 1 185 ? -2.152 9.123 27.424 1.00 96.12 185 ASP A O 1
ATOM 1468 N N . HIS A 1 186 ? -1.421 9.352 25.315 1.00 97.06 186 HIS A N 1
ATOM 1469 C CA . HIS A 1 186 ? -2.044 10.653 25.118 1.00 97.06 186 HIS A CA 1
ATOM 1470 C C . HIS A 1 186 ? -3.570 10.570 25.210 1.00 97.06 186 HIS A C 1
ATOM 1472 O O . HIS A 1 186 ? -4.184 11.396 25.886 1.00 97.06 186 HIS A O 1
ATOM 1478 N N . LEU A 1 187 ? -4.184 9.569 24.578 1.00 96.81 187 LEU A N 1
ATOM 1479 C CA . LEU A 1 187 ? -5.625 9.345 24.649 1.00 96.81 187 LEU A CA 1
ATOM 1480 C C . LEU A 1 187 ? -6.075 9.003 26.074 1.00 96.81 187 LEU A C 1
ATOM 1482 O O . LEU A 1 187 ? -7.051 9.584 26.537 1.00 96.81 187 LEU A O 1
ATOM 1486 N N . MET A 1 188 ? -5.347 8.152 26.803 1.00 95.44 188 MET A N 1
ATOM 1487 C CA . MET A 1 188 ? -5.659 7.838 28.205 1.00 95.44 188 MET A CA 1
ATOM 1488 C C . MET A 1 188 ? -5.526 9.046 29.139 1.00 95.44 188 MET A C 1
ATOM 1490 O O . MET A 1 188 ? -6.189 9.098 30.172 1.00 95.44 188 MET A O 1
ATOM 1494 N N . SER A 1 189 ? -4.696 10.034 28.790 1.00 96.69 189 SER A N 1
ATOM 1495 C CA . SER A 1 189 ? -4.592 11.277 29.566 1.00 96.69 189 SER A CA 1
ATOM 1496 C C . SER A 1 189 ? -5.804 12.208 29.406 1.00 96.69 189 SER A C 1
ATOM 1498 O O . SER A 1 189 ? -5.961 13.153 30.184 1.00 96.69 189 SER A O 1
ATOM 1500 N N . MET A 1 190 ? -6.665 11.970 28.408 1.00 97.94 190 MET A N 1
ATOM 1501 C CA . MET A 1 190 ? -7.849 12.792 28.164 1.00 97.94 190 MET A CA 1
ATOM 1502 C C . MET A 1 190 ? -9.011 12.383 29.084 1.00 97.94 190 MET A C 1
ATOM 1504 O O . MET A 1 190 ? -9.346 11.205 29.168 1.00 97.94 190 MET A O 1
ATOM 1508 N N . PRO A 1 191 ? -9.718 13.340 29.715 1.00 97.06 191 PRO A N 1
ATOM 1509 C CA . PRO A 1 191 ? -10.773 13.039 30.692 1.00 97.06 191 PRO A CA 1
ATOM 1510 C C . PRO A 1 191 ? -12.029 12.390 30.087 1.00 97.06 191 PRO A C 1
ATOM 1512 O O . PRO A 1 191 ? -12.883 11.896 30.817 1.00 97.06 191 PRO A O 1
ATOM 1515 N N . ASN A 1 192 ? -12.180 12.436 28.765 1.00 96.56 192 ASN A N 1
ATOM 1516 C CA . ASN A 1 192 ? -13.358 11.987 28.024 1.00 96.56 192 ASN A CA 1
ATOM 1517 C C . ASN A 1 192 ? -13.068 10.779 27.120 1.00 96.56 192 ASN A C 1
ATOM 1519 O O . ASN A 1 192 ? -13.807 10.545 26.162 1.00 96.56 192 ASN A O 1
ATOM 1523 N N . VAL A 1 193 ? -11.976 10.059 27.380 1.00 96.94 193 VAL A N 1
ATOM 1524 C CA . VAL A 1 193 ? -11.564 8.895 26.599 1.00 96.94 193 VAL A CA 1
ATOM 1525 C C . VAL A 1 193 ? -11.350 7.713 27.535 1.00 96.94 193 VAL A C 1
ATOM 1527 O O . VAL A 1 193 ? -10.670 7.815 28.550 1.00 96.94 193 VAL A O 1
ATOM 1530 N N . GLU A 1 194 ? -11.928 6.576 27.169 1.00 94.19 194 GLU A N 1
ATOM 1531 C CA . GLU A 1 194 ? -11.734 5.299 27.844 1.00 94.19 194 GLU A CA 1
ATOM 1532 C C . GLU A 1 194 ? -11.216 4.295 26.810 1.00 94.19 194 GLU A C 1
ATOM 1534 O O . GLU A 1 194 ? -11.818 4.126 25.747 1.00 94.19 194 GLU A O 1
ATOM 1539 N N . ILE A 1 195 ? -10.095 3.633 27.107 1.00 94.38 195 ILE A N 1
ATOM 1540 C CA . ILE A 1 195 ? -9.545 2.565 26.266 1.00 94.38 195 ILE A CA 1
ATOM 1541 C C . ILE A 1 195 ? -9.748 1.236 26.987 1.00 94.38 195 ILE A C 1
ATOM 1543 O O . ILE A 1 195 ? -9.162 0.996 28.040 1.00 94.38 195 ILE A O 1
ATOM 1547 N N . ARG A 1 196 ? -10.555 0.353 26.392 1.00 92.44 196 ARG A N 1
ATOM 1548 C CA . ARG A 1 196 ? -10.799 -1.001 26.902 1.00 92.44 196 ARG A CA 1
ATOM 1549 C C . ARG A 1 196 ? -10.012 -2.025 26.098 1.00 92.44 196 ARG A C 1
ATOM 1551 O O . ARG A 1 196 ? -10.294 -2.249 24.922 1.00 92.44 196 ARG A O 1
ATOM 1558 N N . LYS A 1 197 ? -9.022 -2.648 26.736 1.00 93.69 197 LYS A N 1
ATOM 1559 C CA . LYS A 1 197 ? -8.277 -3.788 26.182 1.00 93.69 197 LYS A CA 1
ATOM 1560 C C . LYS A 1 197 ? -8.986 -5.092 26.538 1.00 93.69 197 LYS A C 1
ATOM 1562 O O . LYS A 1 197 ? -9.734 -5.130 27.506 1.00 93.69 197 LYS A O 1
ATOM 1567 N N . ASP A 1 198 ? -8.754 -6.134 25.742 1.00 93.31 198 ASP A N 1
ATOM 1568 C CA . ASP A 1 198 ? -9.397 -7.453 25.901 1.00 93.31 198 ASP A CA 1
ATOM 1569 C C . ASP A 1 198 ? -10.944 -7.428 25.839 1.00 93.31 198 ASP A C 1
ATOM 1571 O O . ASP A 1 198 ? -11.628 -8.376 26.207 1.00 93.31 198 ASP A O 1
ATOM 1575 N N . ALA A 1 199 ? -11.514 -6.346 25.302 1.00 94.62 199 ALA A N 1
ATOM 1576 C CA . ALA A 1 199 ? -12.951 -6.124 25.175 1.00 94.62 199 ALA A CA 1
ATOM 1577 C C . ALA A 1 199 ? -13.401 -6.298 23.715 1.00 94.62 199 ALA A C 1
ATOM 1579 O O . ALA A 1 199 ? -13.884 -5.364 23.072 1.00 94.62 199 ALA A O 1
ATOM 1580 N N . ALA A 1 200 ? -13.184 -7.487 23.144 1.00 95.44 200 ALA A N 1
ATOM 1581 C CA . ALA A 1 200 ? -13.562 -7.763 21.756 1.00 95.44 200 ALA A CA 1
ATOM 1582 C C . ALA A 1 200 ? -15.075 -7.563 21.552 1.00 95.44 200 ALA A C 1
ATOM 1584 O O . ALA A 1 200 ? -15.869 -8.088 22.321 1.00 95.44 200 ALA A O 1
ATOM 1585 N N . CYS A 1 201 ? -15.488 -6.818 20.525 1.00 95.50 201 CYS A N 1
ATOM 1586 C CA . CYS A 1 201 ? -16.908 -6.621 20.228 1.00 95.50 201 CYS A CA 1
ATOM 1587 C C . CYS A 1 201 ? -17.538 -7.922 19.701 1.00 95.50 201 CYS A C 1
ATOM 1589 O O . CYS A 1 201 ? -17.051 -8.491 18.725 1.00 95.50 201 CYS A O 1
ATOM 1591 N N . GLU A 1 202 ? -18.614 -8.379 20.343 1.00 95.06 202 GLU A N 1
ATOM 1592 C CA . GLU A 1 202 ? -19.309 -9.637 20.026 1.00 95.06 202 GLU A CA 1
ATOM 1593 C C . GLU A 1 202 ? -20.663 -9.409 19.346 1.00 95.06 202 GLU A C 1
ATOM 1595 O O . GLU A 1 202 ? -21.124 -10.257 18.584 1.00 95.06 202 GLU A O 1
ATOM 1600 N N . SER A 1 203 ? -21.305 -8.261 19.583 1.00 94.62 203 SER A N 1
ATOM 1601 C CA . SER A 1 203 ? -22.517 -7.861 18.860 1.00 94.62 203 SER A CA 1
ATOM 1602 C C . SER A 1 203 ? -22.702 -6.346 18.835 1.00 94.62 203 SER A C 1
ATOM 1604 O O . SER A 1 203 ? -22.271 -5.637 19.747 1.00 94.62 203 SER A O 1
ATOM 1606 N N . ILE A 1 204 ? -23.369 -5.865 17.782 1.00 95.25 204 ILE A N 1
ATOM 1607 C CA . ILE A 1 204 ? -23.780 -4.469 17.614 1.00 95.25 204 ILE A CA 1
ATOM 1608 C C . ILE A 1 204 ? -25.265 -4.462 17.248 1.00 95.25 204 ILE A C 1
ATOM 1610 O O . ILE A 1 204 ? -25.659 -5.021 16.227 1.00 95.25 204 ILE A O 1
ATOM 1614 N N . LEU A 1 205 ? -26.088 -3.811 18.067 1.00 93.69 205 LEU A N 1
ATOM 1615 C CA . LEU A 1 205 ? -27.509 -3.604 17.803 1.00 93.69 205 LEU A CA 1
ATOM 1616 C C . LEU A 1 205 ? -27.759 -2.121 17.543 1.00 93.69 205 LEU A C 1
ATOM 1618 O O . LEU A 1 205 ? -27.569 -1.282 18.422 1.00 93.69 205 LEU A O 1
ATOM 1622 N N . MET A 1 206 ? -28.189 -1.803 16.324 1.00 89.88 206 MET A N 1
ATOM 1623 C CA . MET A 1 206 ? -28.530 -0.441 15.915 1.00 89.88 206 MET A CA 1
ATOM 1624 C C . MET A 1 206 ? -30.014 -0.186 16.220 1.00 89.88 206 MET A C 1
ATOM 1626 O O . MET A 1 206 ? -30.882 -0.671 15.498 1.00 89.88 206 MET A O 1
ATOM 1630 N N . GLN A 1 207 ? -30.305 0.536 17.304 1.00 86.62 207 GLN A N 1
ATOM 1631 C CA . GLN A 1 207 ? -31.656 0.982 17.684 1.00 86.62 207 GLN A CA 1
ATOM 1632 C C . GLN A 1 207 ? -31.680 2.522 17.774 1.00 86.62 207 GLN A C 1
ATOM 1634 O O . GLN A 1 207 ? -30.910 3.181 17.077 1.00 86.62 207 GLN A O 1
ATOM 1639 N N . ASP A 1 208 ? -32.521 3.108 18.637 1.00 89.06 208 ASP A N 1
ATOM 1640 C CA . ASP A 1 208 ? -32.483 4.549 18.950 1.00 89.06 208 ASP A CA 1
ATOM 1641 C C . ASP A 1 208 ? -31.108 4.975 19.498 1.00 89.06 208 ASP A C 1
ATOM 1643 O O . ASP A 1 208 ? -30.616 6.065 19.207 1.00 89.06 208 ASP A O 1
ATOM 1647 N N . LYS A 1 209 ? -30.465 4.072 20.249 1.00 93.06 209 LYS A N 1
ATOM 1648 C CA . LYS A 1 209 ? -29.035 4.090 20.562 1.00 93.06 209 LYS A CA 1
ATOM 1649 C C . LYS A 1 209 ? -28.383 2.809 20.060 1.00 93.06 209 LYS A C 1
ATOM 1651 O O . LYS A 1 209 ? -29.029 1.769 19.934 1.00 93.06 209 LYS A O 1
ATOM 1656 N N . CYS A 1 210 ? -27.087 2.878 19.794 1.00 94.06 210 CYS A N 1
ATOM 1657 C CA . CYS A 1 210 ? -26.291 1.707 19.468 1.00 94.06 210 CYS A CA 1
ATOM 1658 C C . CYS A 1 210 ? -25.965 0.958 20.762 1.00 94.06 210 CYS A C 1
ATOM 1660 O O . CYS A 1 210 ? -25.402 1.550 21.683 1.00 94.06 210 CYS A O 1
ATOM 1662 N N . VAL A 1 211 ? -26.293 -0.330 20.821 1.00 95.81 211 VAL A N 1
ATOM 1663 C CA . VAL A 1 211 ? -25.974 -1.206 21.954 1.00 95.81 211 VAL A CA 1
ATOM 1664 C C . VAL A 1 211 ? -24.879 -2.173 21.524 1.00 95.81 211 VAL A C 1
ATOM 1666 O O . VAL A 1 211 ? -25.029 -2.887 20.533 1.00 95.81 211 VAL A O 1
ATOM 1669 N N . ILE A 1 212 ? -23.765 -2.178 22.249 1.00 96.00 212 ILE A N 1
ATOM 1670 C CA . ILE A 1 212 ? -22.554 -2.919 21.898 1.00 96.00 212 ILE A CA 1
ATOM 1671 C C . ILE A 1 212 ? -22.255 -3.900 23.024 1.00 96.00 212 ILE A C 1
ATOM 1673 O O . ILE A 1 212 ? -22.052 -3.488 24.165 1.00 96.00 212 ILE A O 1
ATOM 1677 N N . SER A 1 213 ? -22.195 -5.189 22.705 1.00 95.56 213 SER A N 1
ATOM 1678 C CA . SER A 1 213 ? -21.721 -6.194 23.660 1.00 95.56 213 SER A CA 1
ATOM 1679 C C . SER A 1 213 ? -20.250 -6.479 23.405 1.00 95.56 213 SER A C 1
ATOM 1681 O O . SER A 1 213 ? -19.837 -6.691 22.260 1.00 95.56 213 SER A O 1
ATOM 1683 N N . THR A 1 214 ? -19.466 -6.482 24.470 1.00 95.75 214 THR A N 1
ATOM 1684 C CA . THR A 1 214 ? -18.026 -6.728 24.465 1.00 95.75 214 THR A CA 1
ATOM 1685 C C . THR A 1 214 ? -17.712 -7.962 25.295 1.00 95.75 214 THR A C 1
ATOM 1687 O O . THR A 1 214 ? -18.403 -8.289 26.260 1.00 95.75 214 THR A O 1
ATOM 1690 N N . ARG A 1 215 ? -16.642 -8.655 24.918 1.00 92.44 215 ARG A N 1
ATOM 1691 C CA . ARG A 1 215 ? -16.121 -9.790 25.663 1.00 92.44 215 ARG A CA 1
ATOM 1692 C C . ARG A 1 215 ? -15.746 -9.352 27.078 1.00 92.44 215 ARG A C 1
ATOM 1694 O O . ARG A 1 215 ? -15.198 -8.271 27.263 1.00 92.44 215 ARG A O 1
ATOM 1701 N N . HIS A 1 216 ? -16.033 -10.210 28.053 1.00 87.56 216 HIS A N 1
ATOM 1702 C CA . HIS A 1 216 ? -15.738 -10.024 29.482 1.00 87.56 216 HIS A CA 1
ATOM 1703 C C . HIS A 1 216 ? -16.519 -8.910 30.201 1.00 87.56 216 HIS A C 1
ATOM 1705 O O . HIS A 1 216 ? -16.512 -8.887 31.434 1.00 87.56 216 HIS A O 1
ATOM 1711 N N . ASP A 1 217 ? -17.274 -8.071 29.490 1.00 87.56 217 ASP A N 1
ATOM 1712 C CA . ASP A 1 217 ? -18.141 -7.077 30.116 1.00 87.56 217 ASP A CA 1
ATOM 1713 C C . ASP A 1 217 ? -19.497 -7.688 30.495 1.00 87.56 217 ASP A C 1
ATOM 1715 O O . ASP A 1 217 ? -20.203 -8.297 29.694 1.00 87.56 217 ASP A O 1
ATOM 1719 N N . SER A 1 218 ? -19.894 -7.495 31.754 1.00 85.06 218 SER A N 1
ATOM 1720 C CA . SER A 1 218 ? -21.188 -7.978 32.266 1.00 85.06 218 SER A CA 1
ATOM 1721 C C . SER A 1 218 ? -22.386 -7.154 31.783 1.00 85.06 218 SER A C 1
ATOM 1723 O O . SER A 1 218 ? -23.529 -7.597 31.905 1.00 85.06 218 SER A O 1
ATOM 1725 N N . LYS A 1 219 ? -22.142 -5.945 31.265 1.00 92.44 219 LYS A N 1
ATOM 1726 C CA . LYS A 1 219 ? -23.171 -5.025 30.777 1.00 92.44 219 LYS A CA 1
ATOM 1727 C C . LYS A 1 219 ? -22.782 -4.482 29.405 1.00 92.44 219 LYS A C 1
ATOM 1729 O O . LYS A 1 219 ? -21.622 -4.111 29.232 1.00 92.44 219 LYS A O 1
ATOM 1734 N N . PRO A 1 220 ? -23.738 -4.380 28.469 1.00 94.12 220 PRO A N 1
ATOM 1735 C CA . PRO A 1 220 ? -23.475 -3.780 27.175 1.00 94.12 220 PRO A CA 1
ATOM 1736 C C . PRO A 1 220 ? -23.217 -2.277 27.308 1.00 94.12 220 PRO A C 1
ATOM 1738 O O . PRO A 1 220 ? -23.679 -1.616 28.243 1.00 94.12 220 PRO A O 1
ATOM 1741 N N . LEU A 1 221 ? -22.488 -1.747 26.336 1.00 94.38 221 LEU A N 1
ATOM 1742 C CA . LEU A 1 221 ? -22.234 -0.326 26.166 1.00 94.38 221 LEU A CA 1
ATOM 1743 C C . LEU A 1 221 ? -23.337 0.312 25.325 1.00 94.38 221 LEU A C 1
ATOM 1745 O O . LEU A 1 221 ? -23.786 -0.270 24.340 1.00 94.38 221 LEU A O 1
ATOM 1749 N N . GLU A 1 222 ? -23.725 1.534 25.678 1.00 95.75 222 GLU A N 1
ATOM 1750 C CA . GLU A 1 222 ? -24.623 2.363 24.875 1.00 95.75 222 GLU A CA 1
ATOM 1751 C C . GLU A 1 222 ? -23.847 3.513 24.233 1.00 95.75 222 GLU A C 1
ATOM 1753 O O . GLU A 1 222 ? -23.054 4.182 24.898 1.00 95.75 222 GLU A O 1
ATOM 1758 N N . ALA A 1 223 ? -24.104 3.777 22.953 1.00 95.62 223 ALA A N 1
ATOM 1759 C CA . ALA A 1 223 ? -23.501 4.886 22.227 1.00 95.62 223 ALA A CA 1
ATOM 1760 C C . ALA A 1 223 ? -24.496 5.539 21.261 1.00 95.62 223 ALA A C 1
ATOM 1762 O O . ALA A 1 223 ? -25.282 4.861 20.603 1.00 95.62 223 ALA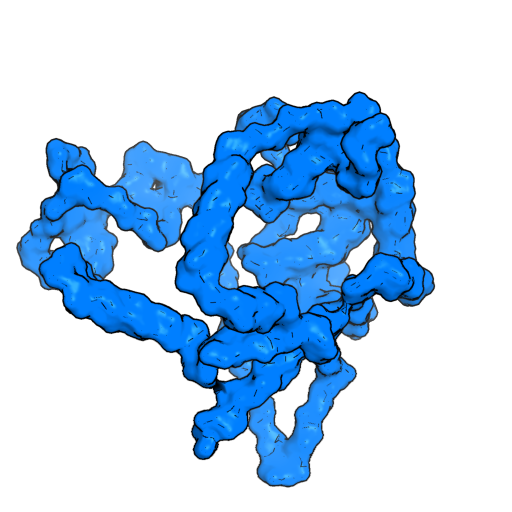 A O 1
ATOM 1763 N N . ASP A 1 224 ? -24.418 6.861 21.108 1.00 96.12 224 ASP A N 1
ATOM 1764 C CA . ASP A 1 224 ? -25.205 7.579 20.095 1.00 96.12 224 ASP A CA 1
ATOM 1765 C C . ASP A 1 224 ? -24.646 7.363 18.679 1.00 96.12 224 ASP A C 1
ATOM 1767 O O . ASP A 1 224 ? -25.356 7.506 17.685 1.00 96.12 224 ASP A O 1
ATOM 1771 N N . ARG A 1 225 ? -23.349 7.040 18.571 1.00 94.56 225 ARG A N 1
ATOM 1772 C CA . ARG A 1 225 ? -22.661 6.755 17.307 1.00 94.56 225 ARG A CA 1
ATOM 1773 C C . ARG A 1 225 ? -21.595 5.687 17.488 1.00 94.56 225 ARG A C 1
ATOM 1775 O O . ARG A 1 225 ? -20.900 5.665 18.498 1.00 94.56 225 ARG A O 1
ATOM 1782 N N . VAL A 1 226 ? -21.412 4.878 16.449 1.00 93.69 226 VAL A N 1
ATOM 1783 C CA . VAL A 1 226 ? -20.351 3.871 16.365 1.00 93.69 226 VAL A CA 1
ATOM 1784 C C . VAL A 1 226 ? -19.430 4.211 15.203 1.00 93.69 226 VAL A C 1
ATOM 1786 O O . VAL A 1 226 ? -19.885 4.437 14.083 1.00 93.69 226 VAL A O 1
ATOM 1789 N N . VAL A 1 227 ? -18.126 4.233 15.472 1.00 95.56 227 VAL A N 1
ATOM 1790 C CA . VAL A 1 227 ? -17.084 4.314 14.444 1.00 95.56 227 VAL A CA 1
ATOM 1791 C C . VAL A 1 227 ? -16.380 2.964 14.408 1.00 95.56 227 VAL A C 1
ATOM 1793 O O . VAL A 1 227 ? -15.626 2.629 15.317 1.00 95.56 227 VAL A O 1
ATOM 1796 N N . ALA A 1 228 ? -16.651 2.170 13.375 1.00 93.56 228 ALA A N 1
ATOM 1797 C CA . ALA A 1 228 ? -16.028 0.865 13.205 1.00 93.56 228 ALA A CA 1
ATOM 1798 C C . ALA A 1 228 ? -14.676 1.006 12.491 1.00 93.56 228 ALA A C 1
ATOM 1800 O O . ALA A 1 228 ? -14.614 1.457 11.349 1.00 93.56 228 ALA A O 1
ATOM 1801 N N . THR A 1 229 ? -13.600 0.601 13.164 1.00 95.38 229 THR A N 1
ATOM 1802 C CA . THR A 1 229 ? -12.220 0.631 12.642 1.00 95.38 229 THR A CA 1
ATOM 1803 C C . THR A 1 229 ? -11.619 -0.768 12.462 1.00 95.38 229 THR A C 1
ATOM 1805 O O . THR A 1 229 ? -10.437 -0.904 12.158 1.00 95.38 229 THR A O 1
ATOM 1808 N N . MET A 1 230 ? -12.427 -1.816 12.649 1.00 92.62 230 MET A N 1
ATOM 1809 C CA . MET A 1 230 ? -12.024 -3.214 12.472 1.00 92.62 230 MET A CA 1
ATOM 1810 C C . MET A 1 230 ? -12.078 -3.649 10.995 1.00 92.62 230 MET A C 1
ATOM 1812 O O . MET A 1 230 ? -12.777 -3.013 10.200 1.00 92.62 230 MET A O 1
ATOM 1816 N N . PRO A 1 231 ? -11.410 -4.758 10.615 1.00 91.88 231 PRO A N 1
ATOM 1817 C CA . PRO A 1 231 ? -11.514 -5.309 9.265 1.00 91.88 231 PRO A CA 1
ATOM 1818 C C . PRO A 1 231 ? -12.966 -5.582 8.847 1.00 91.88 231 PRO A C 1
ATOM 1820 O O . PRO A 1 231 ? -13.770 -6.079 9.640 1.00 91.88 231 PRO A O 1
ATOM 1823 N N . SER A 1 232 ? -13.304 -5.301 7.583 1.00 92.19 232 SER A N 1
ATOM 1824 C CA . SER A 1 232 ? -14.686 -5.378 7.081 1.00 92.19 232 SER A CA 1
ATOM 1825 C C . SER A 1 232 ? -15.308 -6.768 7.224 1.00 92.19 232 SER A C 1
ATOM 1827 O O . SER A 1 232 ? -16.479 -6.876 7.570 1.00 92.19 232 SER A O 1
ATOM 1829 N N . HIS A 1 233 ? -14.528 -7.834 7.027 1.00 89.06 233 HIS A N 1
ATOM 1830 C CA . HIS A 1 233 ? -14.995 -9.215 7.160 1.00 89.06 233 HIS A CA 1
ATOM 1831 C C . HIS A 1 233 ? -15.345 -9.589 8.610 1.00 89.06 233 HIS A C 1
ATOM 1833 O O . HIS A 1 233 ? -16.287 -10.349 8.823 1.00 89.06 233 HIS A O 1
ATOM 1839 N N . HIS A 1 234 ? -14.656 -9.019 9.608 1.00 91.38 234 HIS A N 1
ATOM 1840 C CA . HIS A 1 234 ? -15.047 -9.153 11.016 1.00 91.38 234 HIS A CA 1
ATOM 1841 C C . HIS A 1 234 ? -16.322 -8.355 11.305 1.00 91.38 234 HIS A C 1
ATOM 1843 O O . HIS A 1 234 ? -17.263 -8.882 11.896 1.00 91.38 234 HIS A O 1
ATOM 1849 N N . LEU A 1 235 ? -16.401 -7.113 10.817 1.00 93.75 235 LEU A N 1
ATOM 1850 C CA . LEU A 1 235 ? -17.592 -6.278 10.985 1.00 93.75 235 LEU A CA 1
ATOM 1851 C C . LEU A 1 235 ? -18.836 -6.902 10.331 1.00 93.75 235 LEU A C 1
ATOM 1853 O O . LEU A 1 235 ? -19.935 -6.787 10.863 1.00 93.75 235 LEU A O 1
ATOM 1857 N N . ALA A 1 236 ? -18.670 -7.609 9.212 1.00 92.88 236 ALA A N 1
ATOM 1858 C CA . ALA A 1 236 ? -19.753 -8.283 8.500 1.00 92.88 236 ALA A CA 1
ATOM 1859 C C . ALA A 1 236 ? -20.437 -9.400 9.307 1.00 92.88 236 ALA A C 1
ATOM 1861 O O . ALA A 1 236 ? -21.556 -9.797 8.974 1.00 92.88 236 ALA A O 1
ATOM 1862 N N . ALA A 1 237 ? -19.765 -9.956 10.319 1.00 91.56 237 ALA A N 1
ATOM 1863 C CA . ALA A 1 237 ? -20.376 -10.903 11.249 1.00 91.56 237 ALA A CA 1
ATOM 1864 C C . ALA A 1 237 ? -21.244 -10.184 12.296 1.00 91.56 237 ALA A C 1
ATOM 1866 O O . ALA A 1 237 ? -22.273 -10.714 12.703 1.00 91.56 237 ALA A O 1
ATOM 1867 N N . LEU A 1 238 ? -20.854 -8.965 12.681 1.00 94.06 238 LEU A N 1
ATOM 1868 C CA . LEU A 1 238 ? -21.556 -8.136 13.665 1.00 94.06 238 LEU A CA 1
ATOM 1869 C C . LEU A 1 238 ? -22.738 -7.365 13.058 1.00 94.06 238 LEU A C 1
ATOM 1871 O O . LEU A 1 238 ? -23.697 -7.067 13.762 1.00 94.06 238 LEU A O 1
ATOM 1875 N N . LEU A 1 239 ? -22.668 -7.038 11.763 1.00 92.50 239 LEU A N 1
ATOM 1876 C CA . LEU A 1 239 ? -23.671 -6.272 11.016 1.00 92.50 239 LEU A CA 1
ATOM 1877 C C . LEU A 1 239 ? -24.082 -7.018 9.730 1.00 92.50 239 LEU A C 1
ATOM 1879 O O . LEU A 1 239 ? -23.714 -6.603 8.627 1.00 92.50 239 LEU A O 1
ATOM 1883 N N . PRO A 1 240 ? -24.839 -8.127 9.838 1.00 85.88 240 PRO A N 1
ATOM 1884 C CA . PRO A 1 240 ? -25.183 -8.971 8.690 1.00 85.88 240 PRO A CA 1
ATOM 1885 C C . PRO A 1 240 ? -26.062 -8.267 7.644 1.00 85.88 240 PRO A C 1
ATOM 1887 O O . PRO A 1 240 ? -26.032 -8.651 6.477 1.00 85.88 240 PRO A O 1
ATOM 1890 N N . GLU A 1 241 ? -26.784 -7.216 8.040 1.00 89.25 241 GLU A N 1
ATOM 1891 C CA . GLU A 1 241 ? -27.642 -6.393 7.172 1.00 89.25 241 GLU A CA 1
ATOM 1892 C C . GLU A 1 241 ? -26.862 -5.550 6.147 1.00 89.25 241 GLU A C 1
ATOM 1894 O O . GLU A 1 241 ? -27.451 -4.947 5.251 1.00 89.25 241 GLU A O 1
ATOM 1899 N N . LEU A 1 242 ? -25.530 -5.486 6.261 1.00 89.62 242 LEU A N 1
ATOM 1900 C CA . LEU A 1 242 ? -24.654 -4.751 5.350 1.00 89.62 242 LEU A CA 1
ATOM 1901 C C . LEU A 1 242 ? -23.863 -5.734 4.466 1.00 89.62 242 LEU A C 1
ATOM 1903 O O . LEU A 1 242 ? -22.680 -5.984 4.718 1.00 89.62 242 LEU A O 1
ATOM 1907 N N . PRO A 1 243 ? -24.470 -6.288 3.396 1.00 84.88 243 PRO A N 1
ATOM 1908 C CA . PRO A 1 243 ? -23.858 -7.351 2.594 1.00 84.88 243 PRO A CA 1
ATOM 1909 C C . PRO A 1 243 ? -22.552 -6.919 1.912 1.00 84.88 243 PRO A C 1
ATOM 1911 O O . PRO A 1 243 ? -21.661 -7.741 1.700 1.00 84.88 243 PRO A O 1
ATOM 1914 N N . HIS A 1 244 ? -22.395 -5.622 1.628 1.00 89.94 244 HIS A N 1
ATOM 1915 C CA . HIS A 1 244 ? -21.197 -5.055 1.004 1.00 89.94 244 HIS A CA 1
ATOM 1916 C C . HIS A 1 244 ? -19.921 -5.246 1.837 1.00 89.94 244 HIS A C 1
ATOM 1918 O O . HIS A 1 244 ? -18.829 -5.264 1.277 1.00 89.94 244 HIS A O 1
ATOM 1924 N N . LEU A 1 245 ? -20.033 -5.445 3.155 1.00 90.94 245 LEU A N 1
ATOM 1925 C CA . LEU A 1 245 ? -18.873 -5.680 4.022 1.00 90.94 245 LEU A CA 1
ATOM 1926 C C . LEU A 1 245 ? -18.134 -6.988 3.694 1.00 90.94 245 LEU A C 1
ATOM 1928 O O . LEU A 1 245 ? -16.947 -7.110 3.995 1.00 90.94 245 LEU A O 1
ATOM 1932 N N . ARG A 1 246 ? -18.825 -7.942 3.054 1.00 89.31 246 ARG A N 1
ATOM 1933 C CA . ARG A 1 246 ? -18.270 -9.232 2.608 1.00 89.31 246 ARG A CA 1
ATOM 1934 C C . ARG A 1 246 ? -17.740 -9.204 1.177 1.00 89.31 246 ARG A C 1
ATOM 1936 O O . ARG A 1 246 ? -17.246 -10.220 0.711 1.00 89.31 246 ARG A O 1
ATOM 1943 N N . HIS A 1 247 ? -17.889 -8.083 0.470 1.00 87.00 247 HIS A N 1
ATOM 1944 C CA . HIS A 1 247 ? -17.575 -8.015 -0.954 1.00 87.00 247 HIS A CA 1
ATOM 1945 C C . HIS A 1 247 ? -16.072 -8.126 -1.227 1.00 87.00 247 HIS A C 1
ATOM 1947 O O . HIS A 1 247 ? -15.666 -8.846 -2.132 1.00 87.00 247 HIS A O 1
ATOM 1953 N N . ASN A 1 248 ? -15.256 -7.439 -0.425 1.00 83.00 248 ASN A N 1
ATOM 1954 C CA . ASN A 1 248 ? -13.811 -7.424 -0.613 1.00 83.00 248 ASN A CA 1
ATOM 1955 C C . ASN A 1 248 ? -13.167 -8.589 0.155 1.00 83.00 248 ASN A C 1
ATOM 1957 O O . ASN A 1 248 ? -13.347 -8.664 1.378 1.00 83.00 248 ASN A O 1
ATOM 1961 N N . PRO A 1 249 ? -12.411 -9.474 -0.518 1.00 77.94 249 PRO A N 1
ATOM 1962 C CA . PRO A 1 249 ? -11.693 -10.548 0.152 1.00 77.94 249 PRO A CA 1
ATOM 1963 C C . PRO A 1 249 ? -10.586 -9.985 1.053 1.00 77.94 249 PRO A C 1
ATOM 1965 O O . PRO A 1 249 ? -10.049 -8.902 0.817 1.00 77.94 249 PRO A O 1
ATOM 1968 N N . ALA A 1 250 ? -10.240 -10.736 2.097 1.00 78.50 250 ALA A N 1
ATOM 1969 C CA . ALA A 1 250 ? -9.058 -10.459 2.901 1.00 78.50 250 ALA A CA 1
ATOM 1970 C C . ALA A 1 250 ? -7.851 -11.185 2.296 1.00 78.50 250 ALA A C 1
ATOM 1972 O O . ALA A 1 250 ? -7.952 -12.357 1.939 1.00 78.50 250 ALA A O 1
ATOM 1973 N N . ALA A 1 251 ? -6.712 -10.500 2.218 1.00 77.00 251 ALA A N 1
ATOM 1974 C CA . ALA A 1 251 ? -5.431 -11.122 1.916 1.00 77.00 251 ALA A CA 1
ATOM 1975 C C . ALA A 1 251 ? -4.671 -11.356 3.226 1.00 77.00 251 ALA A C 1
ATOM 1977 O O . ALA A 1 251 ? -4.578 -10.458 4.067 1.00 77.00 251 ALA A O 1
ATOM 1978 N N . HIS A 1 252 ? -4.137 -12.563 3.404 1.00 79.94 252 HIS A N 1
ATOM 1979 C CA . HIS A 1 252 ? -3.229 -12.867 4.503 1.00 79.94 252 HIS A CA 1
ATOM 1980 C C . HIS A 1 252 ? -1.794 -12.684 4.021 1.00 79.94 252 HIS A C 1
ATOM 1982 O O . HIS A 1 252 ? -1.391 -13.283 3.028 1.00 79.94 252 HIS A O 1
ATOM 1988 N N . LEU A 1 253 ? -1.029 -11.867 4.740 1.00 84.12 253 LEU A N 1
ATOM 1989 C CA . LEU A 1 253 ? 0.391 -11.664 4.492 1.00 84.12 253 LEU A CA 1
ATOM 1990 C C . LEU A 1 253 ? 1.192 -12.316 5.618 1.00 84.12 2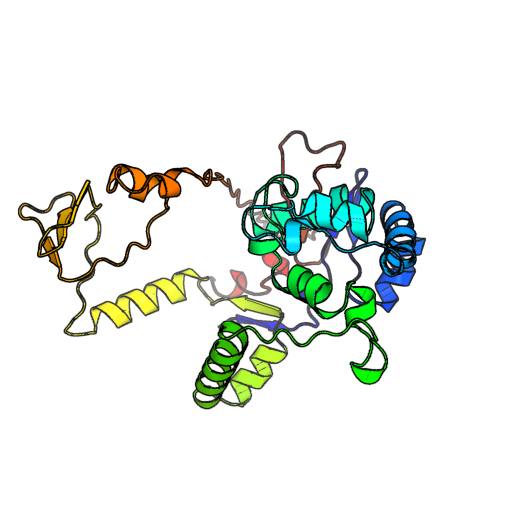53 LEU A C 1
ATOM 1992 O O . LEU A 1 253 ? 0.966 -12.023 6.793 1.00 84.12 253 LEU A O 1
ATOM 1996 N N . GLY A 1 254 ? 2.136 -13.176 5.246 1.00 86.81 254 GLY A N 1
ATOM 1997 C CA . GLY A 1 254 ? 3.191 -13.636 6.139 1.00 86.81 254 GLY A CA 1
ATOM 1998 C C . GLY A 1 254 ? 4.408 -12.728 6.015 1.00 86.81 254 GLY A C 1
ATOM 1999 O O . GLY A 1 254 ? 4.835 -12.416 4.906 1.00 86.81 254 GLY A O 1
ATOM 2000 N N . VAL A 1 255 ? 4.971 -12.318 7.148 1.00 88.50 255 VAL A N 1
ATOM 2001 C CA . VAL A 1 255 ? 6.272 -11.643 7.206 1.00 88.50 255 VAL A CA 1
ATOM 2002 C C . VAL A 1 255 ? 7.224 -12.561 7.959 1.00 88.50 255 VAL A C 1
ATOM 2004 O O . VAL A 1 255 ? 6.869 -13.091 9.012 1.00 88.50 255 VAL A O 1
ATOM 2007 N N . VAL A 1 256 ? 8.408 -12.782 7.393 1.00 88.94 256 VAL A N 1
ATOM 2008 C CA . VAL A 1 256 ? 9.469 -13.585 8.003 1.00 88.94 256 VAL A CA 1
ATOM 2009 C C . VAL A 1 256 ? 10.687 -12.693 8.174 1.00 88.94 256 VAL A C 1
ATOM 2011 O O . VAL A 1 256 ? 11.315 -12.306 7.189 1.00 88.94 256 VAL A O 1
ATOM 2014 N N . ASP A 1 257 ? 11.023 -12.403 9.426 1.00 87.38 257 ASP A N 1
ATOM 2015 C CA . ASP A 1 257 ? 12.196 -11.606 9.764 1.00 87.38 257 ASP A CA 1
ATOM 2016 C C . ASP A 1 257 ? 13.409 -12.524 9.926 1.00 87.38 257 ASP A C 1
ATOM 2018 O O . ASP A 1 257 ? 13.468 -13.369 10.823 1.00 87.38 257 ASP A O 1
ATOM 2022 N N . VAL A 1 258 ? 14.393 -12.363 9.043 1.00 85.12 258 VAL A N 1
ATOM 2023 C CA . VAL A 1 258 ? 15.642 -13.129 9.082 1.00 85.12 258 VAL A CA 1
ATOM 2024 C C . VAL A 1 258 ? 16.759 -12.231 9.595 1.00 85.12 258 VAL A C 1
ATOM 2026 O O . VAL A 1 258 ? 17.242 -11.348 8.889 1.00 85.12 258 VAL A O 1
ATOM 2029 N N . ILE A 1 259 ? 17.200 -12.482 10.827 1.00 82.81 259 ILE A N 1
ATOM 2030 C CA . ILE A 1 259 ? 18.314 -11.755 11.441 1.00 82.81 259 ILE A CA 1
ATOM 2031 C C . ILE A 1 259 ? 19.601 -12.544 11.207 1.00 82.81 259 ILE A C 1
ATOM 2033 O O . ILE A 1 259 ? 19.833 -13.588 11.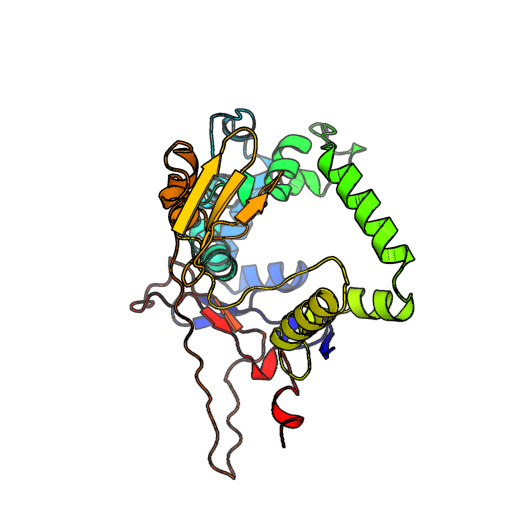816 1.00 82.81 259 ILE A O 1
ATOM 2037 N N . LEU A 1 260 ? 20.453 -12.025 10.326 1.00 77.69 260 LEU A N 1
ATOM 2038 C CA . LEU A 1 260 ? 21.784 -12.571 10.080 1.00 77.69 260 LEU A CA 1
ATOM 2039 C C . LEU A 1 260 ? 22.780 -11.898 11.031 1.00 77.69 260 LEU A C 1
ATOM 2041 O O . LEU A 1 260 ? 23.328 -10.842 10.722 1.00 77.69 260 LEU A O 1
ATOM 2045 N N . ALA A 1 261 ? 22.992 -12.490 12.206 1.00 71.25 261 ALA A N 1
ATOM 2046 C CA . ALA A 1 261 ? 24.058 -12.067 13.108 1.00 71.25 261 ALA A CA 1
ATOM 2047 C C . ALA A 1 261 ? 25.382 -12.688 12.635 1.00 71.25 261 ALA A C 1
ATOM 2049 O O . ALA A 1 261 ? 25.492 -13.919 12.626 1.00 71.25 261 ALA A O 1
ATOM 2050 N N . PRO A 1 262 ? 26.382 -11.894 12.217 1.00 63.44 262 PRO A N 1
ATOM 2051 C CA . PRO A 1 262 ? 27.670 -12.471 11.890 1.00 63.44 262 PRO A CA 1
ATOM 2052 C C . PRO A 1 262 ? 28.334 -13.063 13.145 1.00 63.44 262 PRO A C 1
ATOM 2054 O O . PRO A 1 262 ? 28.146 -12.534 14.247 1.00 63.44 262 PRO A O 1
ATOM 2057 N N . PRO A 1 263 ? 29.156 -14.119 13.002 1.00 65.19 263 PRO A N 1
ATOM 2058 C CA . PRO A 1 263 ? 30.139 -14.466 14.021 1.00 65.19 263 PRO A CA 1
ATOM 2059 C C . PRO A 1 263 ? 30.996 -13.234 14.331 1.00 65.19 263 PRO A C 1
ATOM 2061 O O . PRO A 1 263 ? 31.249 -12.427 13.439 1.00 65.19 263 PRO A O 1
ATOM 2064 N N . SER A 1 264 ? 31.447 -13.100 15.577 1.00 66.62 264 SER A N 1
ATOM 2065 C CA . SER A 1 264 ? 32.009 -11.885 16.193 1.00 66.62 264 SER A CA 1
ATOM 2066 C C . SER A 1 264 ? 33.156 -11.164 15.458 1.00 66.62 264 SER A C 1
ATOM 2068 O O . SER A 1 264 ? 33.505 -10.067 15.876 1.00 66.62 264 SER A O 1
ATOM 2070 N N . ASP A 1 265 ? 33.684 -11.708 14.358 1.00 60.81 265 ASP A N 1
ATOM 2071 C CA . ASP A 1 265 ? 34.787 -11.137 13.575 1.00 60.81 265 ASP A CA 1
ATOM 2072 C C . ASP A 1 265 ? 34.533 -11.062 12.048 1.00 60.81 265 ASP A C 1
ATOM 2074 O O . ASP A 1 265 ? 35.421 -10.644 11.302 1.00 60.81 265 ASP A O 1
ATOM 2078 N N . GLU A 1 266 ? 33.343 -11.422 11.541 1.00 62.09 266 GLU A N 1
ATOM 2079 C CA . GLU A 1 266 ? 33.039 -11.363 10.099 1.00 62.09 266 GLU A CA 1
ATOM 2080 C C . GLU A 1 266 ? 32.040 -10.250 9.750 1.00 62.09 266 GLU A C 1
ATOM 2082 O O . GLU A 1 266 ? 30.927 -10.186 10.256 1.00 62.09 266 GLU A O 1
ATOM 2087 N N . HIS A 1 267 ? 32.389 -9.365 8.815 1.00 64.69 267 HIS A N 1
ATOM 2088 C CA . HIS A 1 267 ? 31.412 -8.438 8.243 1.00 64.69 267 HIS A CA 1
ATOM 2089 C C . HIS A 1 267 ? 30.655 -9.117 7.098 1.00 64.69 267 HIS A C 1
ATOM 2091 O O . HIS A 1 267 ? 31.176 -9.240 5.988 1.00 64.69 267 HIS A O 1
ATOM 2097 N N . TYR A 1 268 ? 29.404 -9.518 7.339 1.00 69.69 268 TYR A N 1
ATOM 2098 C CA . TYR A 1 268 ? 28.522 -9.975 6.266 1.00 69.69 268 TYR A CA 1
ATOM 2099 C C . TYR A 1 268 ? 28.028 -8.773 5.452 1.00 69.69 268 TYR A C 1
ATOM 2101 O O . TYR A 1 268 ? 27.239 -7.958 5.930 1.00 69.69 268 TYR A O 1
ATOM 2109 N N . SER A 1 269 ? 28.515 -8.642 4.218 1.00 72.44 269 SER A N 1
ATOM 2110 C CA . SER A 1 269 ? 28.052 -7.613 3.285 1.00 72.44 269 SER A CA 1
ATOM 2111 C C . SER A 1 269 ? 27.082 -8.232 2.290 1.00 72.44 269 SER A C 1
ATOM 2113 O O . SER A 1 269 ? 27.443 -9.147 1.551 1.00 72.44 269 SER A O 1
ATOM 2115 N N . LEU A 1 270 ? 25.871 -7.683 2.217 1.00 79.19 270 LEU A N 1
ATOM 2116 C CA . LEU A 1 270 ? 24.900 -8.082 1.205 1.00 79.19 270 LEU A CA 1
ATOM 2117 C C . LEU A 1 270 ? 25.417 -7.771 -0.214 1.00 79.19 270 LEU A C 1
ATOM 2119 O O . LEU A 1 270 ? 26.139 -6.784 -0.411 1.00 79.19 270 LEU A O 1
ATOM 2123 N N . PRO A 1 271 ? 25.037 -8.582 -1.222 1.00 81.12 271 PRO A N 1
ATOM 2124 C CA . PRO A 1 271 ? 25.471 -8.397 -2.609 1.00 81.12 271 PRO A CA 1
ATOM 2125 C C . PRO A 1 271 ? 24.870 -7.144 -3.260 1.00 81.12 271 PRO A C 1
ATOM 2127 O O . PRO A 1 271 ? 25.371 -6.666 -4.278 1.00 81.12 271 PRO A O 1
ATOM 2130 N N . ILE A 1 272 ? 23.798 -6.602 -2.679 1.00 86.44 272 ILE A N 1
ATOM 2131 C CA . ILE A 1 272 ? 23.154 -5.367 -3.112 1.00 86.44 272 ILE A CA 1
ATOM 2132 C C . ILE A 1 272 ? 23.070 -4.382 -1.952 1.00 86.44 272 ILE A C 1
ATOM 2134 O O . ILE A 1 272 ? 22.946 -4.781 -0.798 1.00 86.44 272 ILE A O 1
ATOM 2138 N N . LYS A 1 273 ? 23.109 -3.088 -2.288 1.00 87.88 273 LYS A N 1
ATOM 2139 C CA . LYS A 1 273 ? 22.820 -1.999 -1.352 1.00 87.88 273 LYS A CA 1
ATOM 2140 C C . LYS A 1 2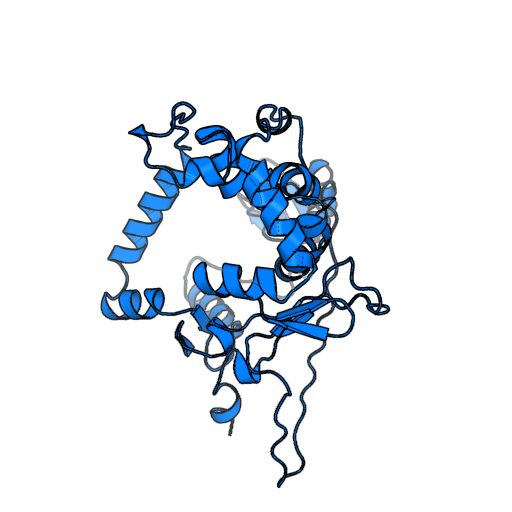73 ? 21.589 -1.236 -1.803 1.00 87.88 273 LYS A C 1
ATOM 2142 O O . LYS A 1 273 ? 21.579 -0.714 -2.924 1.00 87.88 273 LYS A O 1
ATOM 2147 N N . GLY A 1 274 ? 20.566 -1.150 -0.965 1.00 88.00 274 GLY A N 1
ATOM 2148 C CA . GLY A 1 274 ? 19.292 -0.536 -1.336 1.00 88.00 274 GLY A CA 1
ATOM 2149 C C . GLY A 1 274 ? 18.161 -0.849 -0.371 1.00 88.00 274 GLY A C 1
ATOM 2150 O O . GLY A 1 274 ? 18.374 -1.464 0.660 1.00 88.00 274 GLY A O 1
ATOM 2151 N N . PHE A 1 275 ? 16.947 -0.414 -0.711 1.00 88.94 275 PHE A N 1
ATOM 2152 C CA . PHE A 1 275 ? 15.775 -0.676 0.131 1.00 88.94 275 PHE A CA 1
ATOM 2153 C C . PHE A 1 275 ? 15.423 -2.163 0.157 1.00 88.94 275 PHE A C 1
ATOM 2155 O O . PHE A 1 275 ? 14.963 -2.681 1.165 1.00 88.94 275 PHE A O 1
ATOM 2162 N N . GLY A 1 276 ? 15.630 -2.836 -0.971 1.00 91.19 276 GLY A N 1
ATOM 2163 C CA . GLY A 1 276 ? 15.210 -4.209 -1.170 1.00 91.19 276 GLY A CA 1
ATOM 2164 C C . GLY A 1 276 ? 14.836 -4.485 -2.612 1.00 91.19 276 GLY A C 1
ATOM 2165 O O . GLY A 1 276 ? 15.123 -3.686 -3.519 1.00 91.19 276 GLY A O 1
ATOM 2166 N N . TYR A 1 277 ? 14.185 -5.622 -2.812 1.00 92.56 277 TYR A N 1
ATOM 2167 C CA . TYR A 1 277 ? 13.712 -6.056 -4.115 1.00 92.56 277 TYR A CA 1
ATOM 2168 C C . TYR A 1 277 ? 12.283 -6.580 -4.053 1.00 92.56 277 TYR A C 1
ATOM 2170 O O . TYR A 1 277 ? 11.828 -7.059 -3.018 1.00 92.56 277 TYR A O 1
ATOM 2178 N N . LEU A 1 278 ? 11.588 -6.484 -5.182 1.00 93.25 278 LEU A N 1
ATOM 2179 C CA . LEU A 1 278 ? 10.261 -7.061 -5.377 1.00 93.25 278 LEU A CA 1
ATOM 2180 C C . LEU A 1 278 ? 10.334 -8.179 -6.410 1.00 93.25 278 LEU A C 1
ATOM 2182 O O . LEU A 1 278 ? 11.152 -8.123 -7.335 1.00 93.25 278 LEU A O 1
ATOM 2186 N N . VAL A 1 279 ? 9.459 -9.167 -6.270 1.00 92.31 279 VAL A N 1
ATOM 2187 C CA . VAL A 1 279 ? 9.352 -10.281 -7.207 1.00 92.31 279 VAL A CA 1
ATOM 2188 C C . VAL A 1 279 ? 8.064 -10.111 -8.024 1.00 92.31 279 VAL A C 1
ATOM 2190 O O . VAL A 1 279 ? 6.962 -10.070 -7.470 1.00 92.31 279 VAL A O 1
ATOM 2193 N N . PRO A 1 280 ? 8.167 -9.948 -9.352 1.00 90.31 280 PRO A N 1
ATOM 2194 C CA . PRO A 1 280 ? 7.014 -9.894 -10.226 1.00 90.31 280 PRO A CA 1
ATOM 2195 C C . PRO A 1 280 ? 6.370 -11.269 -10.323 1.00 90.31 280 PRO A C 1
ATOM 2197 O O . PRO A 1 280 ? 7.029 -12.304 -10.238 1.00 90.31 280 PRO A O 1
ATOM 2200 N N . ARG A 1 281 ? 5.080 -11.273 -10.640 1.00 87.00 281 ARG A N 1
ATOM 2201 C CA . ARG A 1 281 ? 4.337 -12.513 -10.890 1.00 87.00 281 ARG A CA 1
ATOM 2202 C C . ARG A 1 281 ? 4.915 -13.343 -12.033 1.00 87.00 281 ARG A C 1
ATOM 2204 O O . ARG A 1 281 ? 4.816 -14.558 -12.030 1.00 87.00 281 ARG A O 1
ATOM 2211 N N . SER A 1 282 ? 5.492 -12.679 -13.031 1.00 84.75 282 SER A N 1
ATOM 2212 C CA . SER A 1 282 ? 6.078 -13.333 -14.199 1.00 84.75 282 SER A CA 1
ATOM 2213 C C . SER A 1 282 ? 7.447 -13.974 -13.927 1.00 84.75 282 SER A C 1
ATOM 2215 O O . SER A 1 282 ? 8.093 -14.410 -14.876 1.00 84.75 282 SER A O 1
ATOM 2217 N N . ALA A 1 283 ? 7.951 -13.957 -12.687 1.00 86.69 283 ALA A N 1
ATOM 2218 C CA . ALA A 1 283 ? 9.233 -14.568 -12.353 1.00 86.69 283 ALA A CA 1
ATOM 2219 C C . ALA A 1 283 ? 9.141 -16.101 -12.455 1.00 86.69 283 ALA A C 1
ATOM 2221 O O . ALA A 1 283 ? 8.325 -16.724 -11.784 1.00 86.69 283 ALA A O 1
ATOM 2222 N N . ALA A 1 284 ? 9.998 -16.705 -13.284 1.00 76.56 284 ALA A N 1
ATOM 2223 C CA . ALA A 1 284 ? 9.969 -18.140 -13.583 1.00 76.56 284 ALA A CA 1
ATOM 2224 C C . ALA A 1 284 ? 10.396 -19.049 -12.407 1.00 76.56 284 ALA A C 1
ATOM 2226 O O . ALA A 1 284 ? 10.171 -20.253 -12.467 1.00 76.56 284 ALA A O 1
ATOM 2227 N N . GLU A 1 285 ? 10.979 -18.484 -11.344 1.00 77.88 285 GLU A N 1
ATOM 2228 C CA . GLU A 1 285 ? 11.619 -19.218 -10.238 1.00 77.88 285 GLU A CA 1
ATOM 2229 C C . GLU A 1 285 ? 11.127 -18.745 -8.855 1.00 77.88 285 GLU A C 1
ATOM 2231 O O . GLU A 1 285 ? 11.901 -18.644 -7.909 1.00 77.88 285 GLU A O 1
ATOM 2236 N N . ASN A 1 286 ? 9.839 -18.408 -8.727 1.00 84.50 286 ASN A N 1
ATOM 2237 C CA . ASN A 1 286 ? 9.241 -17.984 -7.454 1.00 84.50 286 ASN A CA 1
ATOM 2238 C C . ASN A 1 286 ? 8.267 -19.035 -6.897 1.00 84.50 286 ASN A C 1
ATOM 2240 O O . ASN A 1 286 ? 7.071 -18.778 -6.776 1.00 84.50 286 ASN A O 1
ATOM 2244 N N . HIS A 1 287 ? 8.770 -20.240 -6.612 1.00 80.94 287 HIS A N 1
ATOM 2245 C CA . HIS A 1 287 ? 7.947 -21.362 -6.133 1.00 80.94 287 HIS A CA 1
ATOM 2246 C C . HIS A 1 287 ? 7.278 -21.098 -4.779 1.00 80.94 287 HIS A C 1
ATOM 2248 O O . HIS A 1 287 ? 6.190 -21.610 -4.536 1.00 80.94 287 HIS A O 1
ATOM 2254 N N . ASP A 1 288 ? 7.912 -20.279 -3.939 1.00 83.88 288 ASP A N 1
ATOM 2255 C CA . ASP A 1 288 ? 7.452 -19.956 -2.586 1.00 83.88 288 ASP A CA 1
ATOM 2256 C C . ASP A 1 288 ? 6.596 -18.676 -2.532 1.00 83.88 288 ASP A C 1
ATOM 2258 O O . ASP A 1 288 ? 6.324 -18.160 -1.451 1.00 83.88 288 ASP A O 1
ATOM 2262 N N . GLU A 1 289 ? 6.204 -18.134 -3.693 1.00 86.25 289 GLU A N 1
ATOM 2263 C CA . GLU A 1 289 ? 5.351 -16.940 -3.818 1.00 86.25 289 GLU A CA 1
ATOM 2264 C C . GLU A 1 289 ? 5.870 -15.717 -3.035 1.00 86.25 289 GLU A C 1
ATOM 2266 O O . GLU A 1 289 ? 5.112 -14.871 -2.557 1.00 86.25 289 GLU A O 1
ATOM 2271 N N . ILE A 1 290 ? 7.196 -15.582 -2.937 1.00 89.69 290 ILE A N 1
ATOM 2272 C CA . ILE A 1 290 ? 7.852 -14.459 -2.268 1.00 89.69 290 ILE A CA 1
ATOM 2273 C C . ILE A 1 290 ? 7.436 -13.170 -2.976 1.00 89.69 290 ILE A C 1
ATOM 2275 O O . ILE A 1 290 ? 7.624 -13.039 -4.183 1.00 89.69 290 ILE A O 1
ATOM 2279 N N . LEU A 1 291 ? 6.892 -12.199 -2.239 1.00 91.31 291 LEU A N 1
ATOM 2280 C CA . LEU A 1 291 ? 6.502 -10.898 -2.804 1.00 91.31 291 LEU A CA 1
ATOM 2281 C C . LEU A 1 291 ? 7.712 -9.968 -2.978 1.00 91.31 291 LEU A C 1
ATOM 2283 O O . LEU A 1 291 ? 7.775 -9.151 -3.901 1.00 91.31 291 LEU A O 1
ATOM 2287 N N . GLY A 1 292 ? 8.687 -10.093 -2.081 1.00 92.00 292 GLY A N 1
ATOM 2288 C CA . GLY A 1 292 ? 9.904 -9.300 -2.056 1.00 92.00 292 GLY A CA 1
ATOM 2289 C C . GLY A 1 292 ? 10.654 -9.442 -0.739 1.00 92.00 292 GLY A C 1
ATOM 2290 O O . GLY A 1 292 ? 10.252 -10.182 0.157 1.00 92.00 292 GLY A O 1
ATOM 2291 N N . THR A 1 293 ? 11.748 -8.703 -0.616 1.00 91.75 293 THR A N 1
ATOM 2292 C CA . THR A 1 293 ? 12.542 -8.622 0.612 1.00 91.75 293 THR A CA 1
ATOM 2293 C C . THR A 1 293 ? 12.945 -7.178 0.845 1.00 91.75 293 THR A C 1
ATOM 2295 O O . THR A 1 293 ? 13.440 -6.518 -0.073 1.00 91.75 293 THR A O 1
ATOM 2298 N N . VAL A 1 294 ? 12.753 -6.705 2.074 1.00 90.38 294 VAL A N 1
ATOM 2299 C CA . VAL A 1 294 ? 13.279 -5.425 2.555 1.00 90.38 294 VAL A CA 1
ATOM 2300 C C . VAL A 1 294 ? 14.626 -5.682 3.225 1.00 90.38 294 VAL A C 1
ATOM 2302 O O . VAL A 1 294 ? 14.806 -6.676 3.920 1.00 90.38 294 VAL A O 1
ATOM 2305 N N . LEU A 1 295 ? 15.598 -4.811 2.971 1.00 89.69 295 LEU A N 1
ATOM 2306 C CA . LEU A 1 295 ? 16.919 -4.868 3.589 1.00 89.69 295 LEU A CA 1
ATOM 2307 C C . LEU A 1 295 ? 16.972 -3.833 4.712 1.00 89.69 295 LEU A C 1
ATOM 2309 O O . LEU A 1 295 ? 17.429 -2.709 4.504 1.00 89.69 295 LEU A O 1
ATOM 2313 N N . ASP A 1 296 ? 16.479 -4.190 5.898 1.00 84.00 296 ASP A N 1
ATOM 2314 C CA . ASP A 1 296 ? 16.269 -3.234 6.997 1.00 84.00 296 ASP A CA 1
ATOM 2315 C C . ASP A 1 296 ? 17.550 -2.521 7.446 1.00 84.00 296 ASP A C 1
ATOM 2317 O O . ASP A 1 296 ? 17.538 -1.318 7.724 1.00 84.00 296 ASP A O 1
ATOM 2321 N N . SER A 1 297 ? 18.684 -3.230 7.429 1.00 80.19 297 SER A N 1
ATOM 2322 C CA . SER A 1 297 ? 20.003 -2.669 7.748 1.00 80.19 297 SER A CA 1
ATOM 2323 C C . SER A 1 297 ? 20.401 -1.508 6.829 1.00 80.19 297 SER A C 1
ATOM 2325 O O . SER A 1 297 ? 21.097 -0.585 7.255 1.00 80.19 297 SER A O 1
ATOM 2327 N N . ASP A 1 298 ? 19.939 -1.536 5.579 1.00 80.56 298 ASP A N 1
ATOM 2328 C CA . ASP A 1 298 ? 20.172 -0.491 4.583 1.00 80.56 298 ASP A CA 1
ATOM 2329 C C . ASP A 1 298 ? 19.036 0.542 4.560 1.00 80.56 298 ASP A C 1
ATOM 2331 O O . ASP A 1 298 ? 19.280 1.733 4.326 1.00 80.56 298 ASP A O 1
ATOM 2335 N N . ALA A 1 299 ? 17.794 0.105 4.795 1.00 76.06 299 ALA A N 1
ATOM 2336 C CA . ALA A 1 299 ? 16.607 0.954 4.813 1.00 76.06 299 ALA A CA 1
ATOM 2337 C C . ALA A 1 299 ? 16.667 1.975 5.954 1.00 76.06 299 ALA A C 1
ATOM 2339 O O . ALA A 1 299 ? 16.455 3.164 5.713 1.00 76.06 299 ALA A O 1
ATOM 2340 N N . THR A 1 300 ? 17.038 1.532 7.155 1.00 70.88 300 THR A N 1
ATOM 2341 C CA . THR A 1 300 ? 17.188 2.357 8.359 1.00 70.88 300 THR A CA 1
ATOM 2342 C C . THR A 1 300 ? 18.559 2.124 8.985 1.00 70.88 300 THR A C 1
ATOM 2344 O O . THR A 1 300 ? 18.694 1.491 10.034 1.00 70.88 300 THR A O 1
ATOM 2347 N N . GLN A 1 301 ? 19.600 2.650 8.332 1.00 62.44 301 GLN A N 1
ATOM 2348 C CA . GLN A 1 301 ? 20.947 2.671 8.903 1.00 62.44 301 GLN A CA 1
ATOM 2349 C C . GLN A 1 301 ? 20.888 3.288 10.314 1.00 62.44 301 GLN A C 1
ATOM 2351 O O . GLN A 1 301 ? 20.366 4.391 10.479 1.00 62.44 301 GLN A O 1
ATOM 2356 N N . ASN A 1 302 ? 21.427 2.570 11.308 1.00 50.00 302 ASN A N 1
ATOM 2357 C CA . ASN A 1 302 ? 21.525 2.922 12.739 1.00 50.00 302 ASN A CA 1
ATOM 2358 C C . ASN A 1 302 ? 20.396 2.481 13.696 1.00 50.00 302 ASN A C 1
ATOM 2360 O O . ASN A 1 302 ? 20.502 2.810 14.875 1.00 50.00 302 ASN A O 1
ATOM 2364 N N . MET A 1 303 ? 19.382 1.700 13.292 1.00 50.16 303 MET A N 1
ATOM 2365 C CA . MET A 1 303 ? 18.416 1.167 14.285 1.00 50.16 303 MET A CA 1
ATOM 2366 C C . MET A 1 303 ? 19.064 0.211 15.307 1.00 50.16 303 MET A C 1
ATOM 2368 O O . MET A 1 303 ? 18.728 0.258 16.484 1.00 50.16 303 MET A O 1
ATOM 2372 N N . PHE A 1 304 ? 20.047 -0.597 14.898 1.00 44.72 304 PHE A N 1
ATOM 2373 C CA . PHE A 1 304 ? 20.700 -1.568 15.791 1.00 44.72 304 PHE A CA 1
ATOM 2374 C C . PHE A 1 304 ? 21.871 -1.005 16.615 1.00 44.72 304 PHE A C 1
ATOM 2376 O O . PHE A 1 304 ? 22.272 -1.624 17.591 1.00 44.72 304 PHE A O 1
ATOM 2383 N N . MET A 1 305 ? 22.404 0.173 16.269 1.00 39.00 305 MET A N 1
ATOM 2384 C CA . MET A 1 305 ? 23.526 0.798 17.000 1.00 39.00 305 MET A CA 1
ATOM 2385 C C . MET A 1 305 ? 23.083 1.532 18.277 1.00 39.00 305 MET A C 1
ATOM 2387 O O . MET A 1 305 ? 23.924 2.005 19.031 1.00 39.00 305 MET A O 1
ATOM 2391 N N . LEU A 1 306 ? 21.773 1.666 18.504 1.00 35.50 306 LEU A N 1
ATOM 2392 C CA . LEU A 1 306 ? 21.195 2.343 19.673 1.00 35.50 306 LEU A CA 1
ATOM 2393 C C . LEU A 1 306 ? 20.607 1.365 20.704 1.00 35.50 306 LEU A C 1
ATOM 2395 O O . LEU A 1 306 ? 20.099 1.806 21.730 1.00 35.50 306 LEU A O 1
ATOM 2399 N N . ALA A 1 307 ? 20.671 0.057 20.434 1.00 32.59 307 ALA A N 1
ATOM 2400 C CA . ALA A 1 307 ? 20.161 -0.997 21.313 1.00 32.59 307 ALA A CA 1
ATOM 2401 C C . ALA A 1 307 ? 21.260 -1.684 22.154 1.00 32.59 307 ALA A C 1
ATOM 2403 O O . ALA A 1 307 ? 20.990 -2.707 22.784 1.00 32.59 307 ALA A O 1
ATOM 2404 N N . SER A 1 308 ? 22.483 -1.142 22.155 1.00 29.86 308 SER A N 1
ATOM 2405 C CA . SER A 1 308 ? 23.640 -1.624 22.927 1.00 29.86 308 SER A CA 1
ATOM 2406 C C . SER A 1 308 ? 24.036 -0.655 24.030 1.00 29.86 308 SER A C 1
ATOM 2408 O O . SER A 1 308 ? 24.213 0.537 23.684 1.00 29.86 308 SER A O 1
#

InterPro domains:
  IPR002937 Amine oxidase [PF01593] (13-258)
  IPR036188 FAD/NAD(P)-binding domain superfamily [G3DSA:3.50.50.60] (1-304)
  IPR036188 FAD/NAD(P)-binding domain superfamily [SSF51905] (10-254)
  IPR050464 Zeta Carotene Desaturase and Related Oxidoreductases [PTHR42923] (12-297)

Solvent-accessible surface area (backbone atoms only — not comparable to full-atom values): 18088 Å² total; per-residue (Å²): 116,44,76,35,46,53,84,37,53,25,59,50,27,43,30,36,42,51,85,97,38,81,40,75,49,59,77,42,78,70,47,36,59,57,43,30,75,74,37,75,67,43,44,55,30,52,54,16,55,68,47,24,80,77,34,76,75,64,68,40,78,78,38,89,93,44,75,51,23,40,25,57,56,35,24,69,37,30,27,54,66,36,20,44,34,63,46,23,12,50,33,26,65,77,67,65,45,58,29,73,72,40,44,26,68,79,76,38,45,67,60,50,47,30,33,71,22,28,49,20,69,74,47,52,74,44,60,70,94,78,30,92,54,57,45,95,75,81,52,72,63,59,56,53,51,52,54,53,48,52,63,49,56,76,73,49,59,69,69,58,50,56,51,54,73,48,37,63,50,74,48,36,80,78,37,71,59,53,59,53,54,49,52,49,54,54,45,63,69,36,96,89,48,84,85,75,79,85,44,54,78,72,39,56,46,87,60,101,46,34,39,36,36,37,42,94,53,96,63,68,47,80,34,92,72,84,85,87,85,68,61,49,63,64,48,29,72,42,41,66,92,45,66,72,34,62,68,66,82,84,75,88,80,88,84,84,88,82,84,83,76,59,64,99,87,54,86,83,74,70,98,70,74,20,29,32,35,25,32,20,76,73,34,90,83,54,89,83,67,63,40,58,49,74,35,58,73,48,52,46,70,64,56,75,73,72,78,113